Protein AF-A0A4D8RBB6-F1 (afdb_monomer)

InterPro domains:
  IPR009057 Homedomain-like superfamily [SSF46689] (73-117)
  IPR009057 Homedomain-like superfamily [SSF46689] (123-174)
  IPR018060 AraC-like, DNA binding HTH domain [PF12833] (93-172)
  IPR018060 AraC-like, DNA binding HTH domain [PS01124] (74-173)
  IPR018060 AraC-like, DNA binding HTH domain [SM00342] (87-171)
  IPR018062 HTH domain AraC-type, conserved site [PS00041] (124-167)
  IPR020449 Transcription regulator HTH, AraC- type, HTH domain [PR00032] (140-155)
  IPR020449 Transcription regulator HTH, AraC- type, HTH domain [PR00032] (155-171)
  IPR050204 AraC/XylS family transcriptional regulators [PTHR46796] (61-173)

Mean predicted aligned error: 14.56 Å

Sequence (181 aa):
MTGGRPIRHGDVRRHAPWMVGGAMPADPASAVHPVGHPEPAPAVPSASSPADHWVRCALTRDPDALARLHGGLRKALVFLGERFADPITLDELSRQAHVSPSHLSYLFRTELHTSFKGLLGRIRIHKARELLAAERRLPITEVAMSVGYGDLSHFEKSFRRLVGESPREFRRNLPGAGRRP

Organism: Azospirillum brasilense (NCBI:txid192)

Nearest PDB structures (foldseek):
  6swi-assembly1_A  TM=9.558E-01  e=3.533E-06  Geobacillus stearothermophilus
  3oio-assembly1_A  TM=8.954E-01  e=3.616E-05  Chromobacterium violaceum
  2k9s-assembly1_A  TM=8.449E-01  e=2.966E-05  Escherichia coli K-12
  7r3w-assembly3_C  TM=7.733E-01  e=1.375E-04  Salmonella enterica subsp. enterica serovar Typhimurium
  7r3w-assembly4_D  TM=7.990E-01  e=2.370E-04  Salmonella enterica subsp. enterica serovar Typhimurium

Solvent-accessible surface area (backbone atoms only — not comparable to full-atom values): 11379 Å² total; per-residue (Å²): 141,81,86,89,88,82,92,81,90,87,81,81,84,83,80,82,78,88,84,71,84,84,81,87,78,81,86,88,78,93,73,86,71,86,74,77,69,81,77,80,79,81,84,84,92,62,92,84,46,70,54,58,57,51,41,46,40,24,67,68,60,42,63,72,74,42,65,80,44,58,70,37,58,37,44,34,36,47,50,44,48,76,42,53,43,49,90,77,48,63,61,58,44,14,61,74,21,74,42,56,48,69,56,46,53,47,48,30,43,73,76,51,70,37,48,67,70,57,51,51,52,49,42,28,45,53,53,38,51,52,46,44,69,75,40,74,82,61,53,70,59,58,46,29,46,67,34,36,36,95,43,55,72,59,38,43,53,53,36,23,73,75,71,72,47,42,68,69,52,51,54,60,69,42,92,80,75,79,79,78,132

pLDDT: mean 71.46, std 19.3, range [31.09, 89.56]

Radius of gyration: 23.24 Å; Cα contacts (8 Å, |Δi|>4): 138; chains: 1; bounding box: 92×37×43 Å

Foldseek 3Di:
DDDDDDDDDDDPDDDDPPPDDDDDDDDDDDDDDPPPPPPDDADDDDPPQLLVVLLCCLQVVPVVVLVPADQLLSQLSVCLNVQLLAPDDLCNSCVSSVHDSVVNQVSCCPPSVDGPVRSSLVNLLVVLLVCLLVPVPDDLQVSCNRSNHPDSVVNQVSNCRVVVDGSVVSSCPPPPVDDDD

Secondary structure (DSSP, 8-state):
--------S----S---TTS--------------------------SS-HHHHHHHHHHHT-HHHHHTS-HHHHHHHHHHHHHTTS---HHHHHHHHTS-HHHHHHHHHHHSSS-HHHHHHHHHHHHHHHHHHH-TTS-HHHHHHHTT-S-HHHHHHHHHHHHSS-HHHHHHHSTTS----

Structure (mmCIF, N/CA/C/O backbone):
data_AF-A0A4D8RBB6-F1
#
_entry.id   AF-A0A4D8RBB6-F1
#
loop_
_atom_site.group_PDB
_atom_site.id
_atom_site.type_symbol
_atom_site.label_atom_id
_atom_site.label_alt_id
_atom_site.label_comp_id
_atom_site.label_asym_id
_atom_site.label_entity_id
_atom_site.label_seq_id
_atom_site.pdbx_PDB_ins_code
_atom_site.Cartn_x
_atom_site.Cartn_y
_atom_site.Cartn_z
_atom_site.occupancy
_atom_site.B_iso_or_equiv
_atom_site.auth_seq_id
_atom_site.auth_comp_id
_atom_site.auth_asym_id
_atom_site.auth_atom_id
_atom_site.pdbx_PDB_model_num
ATOM 1 N N . MET A 1 1 ? 59.684 0.506 20.525 1.00 48.41 1 MET A N 1
ATOM 2 C CA . MET A 1 1 ? 59.952 1.959 20.646 1.00 48.41 1 MET A CA 1
ATOM 3 C C . MET A 1 1 ? 60.909 2.274 19.500 1.00 48.41 1 MET A C 1
ATOM 5 O O . MET A 1 1 ? 61.957 1.656 19.487 1.00 48.41 1 MET A O 1
ATOM 9 N N . THR A 1 2 ? 60.581 2.949 18.395 1.00 43.28 2 THR A N 1
ATOM 10 C CA . THR A 1 2 ? 59.876 4.227 18.137 1.00 43.28 2 THR A CA 1
ATOM 11 C C . THR A 1 2 ? 59.439 4.170 16.650 1.00 43.28 2 THR A C 1
ATOM 13 O O . THR A 1 2 ? 60.234 3.740 15.826 1.00 43.28 2 THR A O 1
ATOM 16 N N . GLY A 1 3 ? 58.172 4.333 16.240 1.00 43.84 3 GLY A N 1
ATOM 17 C CA . GLY A 1 3 ? 57.418 5.597 16.150 1.00 43.84 3 GLY A CA 1
ATOM 18 C C . GLY A 1 3 ? 57.779 6.358 14.855 1.00 43.84 3 GLY A C 1
ATOM 19 O O . GLY A 1 3 ? 58.754 7.088 14.862 1.00 43.84 3 GLY A O 1
ATOM 20 N N . GLY A 1 4 ? 57.171 6.069 13.693 1.00 44.22 4 GLY A N 1
ATOM 21 C CA . GLY A 1 4 ? 56.034 6.819 13.108 1.00 44.22 4 GLY A CA 1
ATOM 22 C C . GLY A 1 4 ? 56.484 8.082 12.340 1.00 44.22 4 GLY A C 1
ATOM 23 O O . GLY A 1 4 ? 56.986 9.004 12.963 1.00 44.22 4 GLY A O 1
ATOM 24 N N . ARG A 1 5 ? 56.357 8.196 11.005 1.00 51.56 5 ARG A N 1
ATOM 25 C CA . ARG A 1 5 ? 55.218 8.736 10.195 1.00 51.56 5 ARG A CA 1
ATOM 26 C C . ARG A 1 5 ? 55.825 9.349 8.893 1.00 51.56 5 ARG A C 1
ATOM 28 O O . ARG A 1 5 ? 57.022 9.615 8.918 1.00 51.56 5 ARG A O 1
ATOM 35 N N . PRO A 1 6 ? 55.068 9.791 7.861 1.00 50.06 6 PRO A N 1
ATOM 36 C CA . PRO A 1 6 ? 53.787 9.337 7.306 1.00 50.06 6 PRO A CA 1
ATOM 37 C C . PRO A 1 6 ? 53.860 9.110 5.772 1.00 50.06 6 PRO A C 1
ATOM 39 O O . PRO A 1 6 ? 54.660 9.724 5.074 1.00 50.06 6 PRO A O 1
ATOM 42 N N . ILE A 1 7 ? 52.936 8.331 5.209 1.00 48.38 7 ILE A N 1
ATOM 43 C CA . ILE A 1 7 ? 52.642 8.395 3.768 1.00 48.38 7 ILE A CA 1
ATOM 44 C C . ILE A 1 7 ? 51.489 9.389 3.597 1.00 48.38 7 ILE A C 1
ATOM 46 O O . ILE A 1 7 ? 50.422 9.194 4.185 1.00 48.38 7 ILE A O 1
ATOM 50 N N . ARG A 1 8 ? 51.696 10.475 2.841 1.00 51.31 8 ARG A N 1
ATOM 51 C CA . ARG A 1 8 ? 50.630 11.406 2.442 1.00 51.31 8 ARG A CA 1
ATOM 52 C C . ARG A 1 8 ? 50.360 11.311 0.941 1.00 51.31 8 ARG A C 1
ATOM 54 O O . ARG A 1 8 ? 51.218 11.618 0.132 1.00 51.31 8 ARG A O 1
ATOM 61 N N . HIS A 1 9 ? 49.116 10.929 0.663 1.00 50.56 9 HIS A N 1
ATOM 62 C CA . HIS A 1 9 ? 48.156 11.555 -0.251 1.00 50.56 9 HIS A CA 1
ATOM 63 C C . HIS A 1 9 ? 48.553 11.774 -1.725 1.00 50.56 9 HIS A C 1
ATOM 65 O O . HIS A 1 9 ? 48.944 12.871 -2.106 1.00 50.56 9 HIS A O 1
ATOM 71 N N . GLY A 1 10 ? 48.256 10.779 -2.570 1.00 53.38 10 GLY A N 1
ATOM 72 C CA . GLY A 1 10 ? 47.862 11.031 -3.961 1.00 53.38 10 GLY A CA 1
ATOM 73 C C . GLY A 1 10 ? 48.452 10.087 -5.000 1.00 53.38 10 GLY A C 1
ATOM 74 O O . GLY A 1 10 ? 49.394 10.483 -5.645 1.00 53.38 10 GLY A O 1
ATOM 75 N N . ASP A 1 11 ? 47.873 8.896 -5.194 1.00 50.25 11 ASP A N 1
ATOM 76 C CA . ASP A 1 11 ? 47.907 8.170 -6.490 1.00 50.25 11 ASP A CA 1
ATOM 77 C C . ASP A 1 11 ? 46.839 7.055 -6.523 1.00 50.25 11 ASP A C 1
ATOM 79 O O . ASP A 1 11 ? 47.007 5.922 -6.971 1.00 50.25 11 ASP A O 1
ATOM 83 N N . VAL A 1 12 ? 45.668 7.402 -5.988 1.00 46.78 12 VAL A N 1
ATOM 84 C CA . VAL A 1 12 ? 44.420 6.687 -6.246 1.00 46.78 12 VAL A CA 1
ATOM 85 C C . VAL A 1 12 ? 44.177 6.673 -7.763 1.00 46.78 12 VAL A C 1
ATOM 87 O O . VAL A 1 12 ? 44.197 7.725 -8.390 1.00 46.78 12 VAL A O 1
ATOM 90 N N . ARG A 1 13 ? 43.812 5.504 -8.305 1.00 47.75 13 ARG A N 1
ATOM 91 C CA . ARG A 1 13 ? 43.201 5.300 -9.637 1.00 47.75 13 ARG A CA 1
ATOM 92 C C . ARG A 1 13 ? 44.109 5.545 -10.848 1.00 47.75 13 ARG A C 1
ATOM 94 O O . ARG A 1 13 ? 44.076 6.616 -11.438 1.00 47.75 13 ARG A O 1
ATOM 101 N N . ARG A 1 14 ? 44.650 4.461 -11.407 1.00 46.88 14 ARG A N 1
ATOM 102 C CA . ARG A 1 14 ? 44.615 4.257 -12.866 1.00 46.88 14 ARG A CA 1
ATOM 103 C C . ARG A 1 14 ? 44.404 2.779 -13.192 1.00 46.88 14 ARG A C 1
ATOM 105 O O . ARG A 1 14 ? 45.286 1.958 -13.019 1.00 46.88 14 ARG A O 1
ATOM 112 N N . HIS A 1 15 ? 43.201 2.499 -13.684 1.00 45.06 15 HIS A N 1
ATOM 113 C CA . HIS A 1 15 ? 42.854 1.370 -14.551 1.00 45.06 15 HIS A CA 1
ATOM 114 C C . HIS A 1 15 ? 42.769 -0.046 -13.944 1.00 45.06 15 HIS A C 1
ATOM 116 O O . HIS A 1 15 ? 43.580 -0.919 -14.206 1.00 45.06 15 HIS A O 1
ATOM 122 N N . ALA A 1 16 ? 41.673 -0.265 -13.207 1.00 50.75 16 ALA A N 1
ATOM 123 C CA . ALA A 1 16 ? 40.797 -1.445 -13.299 1.00 50.75 16 ALA A CA 1
ATOM 124 C C . ALA A 1 16 ? 41.441 -2.844 -13.495 1.00 50.75 16 ALA A C 1
ATOM 126 O O . ALA A 1 16 ? 41.459 -3.354 -14.613 1.00 50.75 16 ALA A O 1
ATOM 127 N N . PRO A 1 17 ? 41.826 -3.541 -12.409 1.00 41.06 17 PRO A N 1
ATOM 128 C CA . PRO A 1 17 ? 42.319 -4.918 -12.492 1.00 41.06 17 PRO A CA 1
ATOM 129 C C . PRO A 1 17 ? 41.230 -6.009 -12.382 1.00 41.06 17 PRO A C 1
ATOM 131 O O . PRO A 1 17 ? 41.559 -7.185 -12.303 1.00 41.06 17 PRO A O 1
ATOM 134 N N . TRP A 1 18 ? 39.932 -5.678 -12.381 1.00 45.00 18 TRP A N 1
ATOM 135 C CA . TRP A 1 18 ? 38.855 -6.657 -12.122 1.00 45.00 18 TRP A CA 1
ATOM 136 C C . TRP A 1 18 ? 38.477 -7.557 -13.320 1.00 45.00 18 TRP A C 1
ATOM 138 O O . TRP A 1 18 ? 37.513 -8.311 -13.233 1.00 45.00 18 TRP A O 1
ATOM 148 N N . MET A 1 19 ? 39.219 -7.507 -14.433 1.00 43.97 19 MET A N 1
ATOM 149 C CA . MET A 1 19 ? 38.894 -8.231 -15.675 1.00 43.97 19 MET A CA 1
ATOM 150 C C . MET A 1 19 ? 39.666 -9.550 -15.875 1.00 43.97 19 MET A C 1
ATOM 152 O O . MET A 1 19 ? 39.524 -10.177 -16.920 1.00 43.97 19 MET A O 1
ATOM 156 N N . VAL A 1 20 ? 40.466 -10.025 -14.914 1.00 43.38 20 VAL A N 1
ATOM 157 C CA . VAL A 1 20 ? 41.189 -11.299 -15.087 1.00 43.38 20 VAL A CA 1
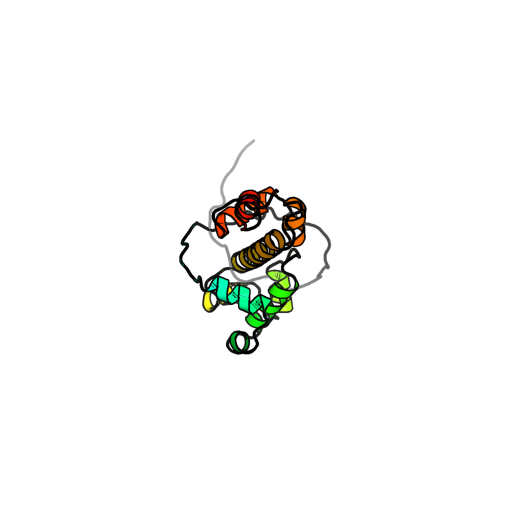ATOM 158 C C . VAL A 1 20 ? 41.024 -12.209 -13.876 1.00 43.38 20 VAL A C 1
ATOM 160 O O . VAL A 1 20 ? 41.706 -12.058 -12.871 1.00 43.38 20 VAL A O 1
ATOM 163 N N . GLY A 1 21 ? 40.162 -13.213 -14.046 1.00 37.81 21 GLY A N 1
ATOM 164 C CA . GLY A 1 21 ? 40.383 -14.540 -13.476 1.00 37.81 21 GLY A CA 1
ATOM 165 C C . GLY A 1 21 ? 39.626 -14.887 -12.195 1.00 37.81 21 GLY A C 1
ATOM 166 O O . GLY A 1 21 ? 40.081 -14.592 -11.100 1.00 37.81 21 GLY A O 1
ATOM 167 N N . GLY A 1 22 ? 38.574 -15.695 -12.358 1.00 36.56 22 GLY A N 1
ATOM 168 C CA . GLY A 1 22 ? 38.352 -16.838 -11.469 1.00 36.56 22 GLY A CA 1
ATOM 169 C C . GLY A 1 22 ? 37.242 -16.719 -10.423 1.00 36.56 22 GLY A C 1
ATOM 170 O O . GLY A 1 22 ? 37.354 -15.974 -9.461 1.00 36.56 22 GLY A O 1
ATOM 171 N N . ALA A 1 23 ? 36.253 -17.603 -10.583 1.00 35.44 23 ALA A N 1
ATOM 172 C CA . ALA A 1 23 ? 35.350 -18.132 -9.559 1.00 35.44 23 ALA A CA 1
ATOM 173 C C . ALA A 1 23 ? 34.280 -17.188 -8.978 1.00 35.44 23 ALA A C 1
ATOM 175 O O . ALA A 1 23 ? 34.486 -16.446 -8.022 1.00 35.44 23 ALA A O 1
ATOM 176 N N . MET A 1 24 ? 33.062 -17.357 -9.494 1.00 39.69 24 MET A N 1
ATOM 177 C CA . MET A 1 24 ? 31.839 -17.151 -8.722 1.00 39.69 24 MET A CA 1
ATOM 178 C C . MET A 1 24 ? 31.744 -18.254 -7.655 1.00 39.69 24 MET A C 1
ATOM 180 O O . MET A 1 24 ? 31.864 -19.430 -8.003 1.00 39.69 24 MET A O 1
ATOM 184 N N . PRO A 1 25 ? 31.444 -17.918 -6.396 1.00 44.16 25 PRO A N 1
ATOM 185 C CA . PRO A 1 25 ? 30.612 -18.793 -5.587 1.00 44.16 25 PRO A CA 1
ATOM 186 C C . PRO A 1 25 ? 29.221 -18.182 -5.412 1.00 44.16 25 PRO A C 1
ATOM 188 O O . PRO A 1 25 ? 29.059 -16.987 -5.166 1.00 44.16 25 PRO A O 1
ATOM 191 N N . ALA A 1 26 ? 28.217 -19.037 -5.587 1.00 41.09 26 ALA A N 1
ATOM 192 C CA . ALA A 1 26 ? 26.846 -18.783 -5.186 1.00 41.09 26 ALA A CA 1
ATOM 193 C C . A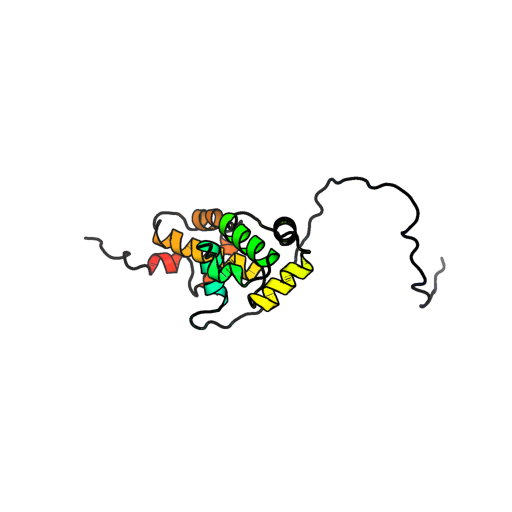LA A 1 26 ? 26.744 -18.607 -3.657 1.00 41.09 26 ALA A C 1
ATOM 195 O O . ALA A 1 26 ? 27.525 -19.199 -2.911 1.00 41.09 26 ALA A O 1
ATOM 196 N N . ASP A 1 27 ? 25.763 -17.793 -3.251 1.00 41.44 27 ASP A N 1
ATOM 197 C CA . ASP A 1 27 ? 25.201 -17.596 -1.902 1.00 41.44 27 ASP A CA 1
ATOM 198 C C . ASP A 1 27 ? 25.273 -18.854 -1.014 1.00 41.44 27 ASP A C 1
ATOM 200 O O . ASP A 1 27 ? 25.015 -19.954 -1.513 1.00 41.44 27 ASP A O 1
ATOM 204 N N . PRO A 1 28 ? 25.526 -18.731 0.306 1.00 50.97 28 PRO A N 1
ATOM 205 C CA . PRO A 1 28 ? 24.447 -18.259 1.182 1.00 50.97 28 PRO A CA 1
ATOM 206 C C . PRO A 1 28 ? 24.909 -17.526 2.458 1.00 50.97 28 PRO A C 1
ATOM 208 O O . PRO A 1 28 ? 25.788 -18.014 3.161 1.00 50.97 28 PRO A O 1
ATOM 211 N N . ALA A 1 29 ? 24.254 -16.414 2.813 1.00 31.80 29 ALA A N 1
ATOM 212 C CA . ALA A 1 29 ? 23.872 -16.062 4.197 1.00 31.80 29 ALA A CA 1
ATOM 213 C C . ALA A 1 29 ? 23.660 -14.552 4.372 1.00 31.80 29 ALA A C 1
ATOM 215 O O . ALA A 1 29 ? 24.598 -13.760 4.373 1.00 31.80 29 ALA A O 1
ATOM 216 N N . SER A 1 30 ? 22.410 -14.193 4.670 1.00 39.34 30 SER A N 1
ATOM 217 C CA . SER A 1 30 ? 22.053 -13.511 5.918 1.00 39.34 30 SER A CA 1
ATOM 218 C C . SER A 1 30 ? 23.059 -12.469 6.430 1.00 39.34 30 SER A C 1
ATOM 220 O O . SER A 1 30 ? 23.581 -12.578 7.539 1.00 39.34 30 SER A O 1
ATOM 222 N N . ALA A 1 31 ? 23.280 -11.412 5.654 1.00 33.91 31 ALA A N 1
ATOM 223 C CA . ALA A 1 31 ? 23.821 -10.170 6.176 1.00 33.91 31 ALA A CA 1
ATOM 224 C C . ALA A 1 31 ? 22.648 -9.256 6.542 1.00 33.91 31 ALA A C 1
ATOM 226 O O . ALA A 1 31 ? 21.959 -8.693 5.695 1.00 33.91 31 ALA A O 1
ATOM 227 N N . VAL A 1 32 ? 22.420 -9.154 7.847 1.00 39.97 32 VAL A N 1
ATOM 228 C CA . VAL A 1 32 ? 21.746 -8.048 8.523 1.00 39.97 32 VAL A CA 1
ATOM 229 C C . VAL A 1 32 ? 21.985 -6.716 7.799 1.00 39.97 32 VAL A C 1
ATOM 231 O O . VAL A 1 32 ? 23.092 -6.186 7.779 1.00 39.97 32 VAL A O 1
ATOM 234 N N . HIS A 1 33 ? 20.935 -6.143 7.216 1.00 34.19 33 HIS A N 1
ATOM 235 C CA . HIS A 1 33 ? 20.942 -4.739 6.820 1.00 34.19 33 HIS A CA 1
ATOM 236 C C . HIS A 1 33 ? 20.181 -3.950 7.891 1.00 34.19 33 HIS A C 1
ATOM 238 O O . HIS A 1 33 ? 18.950 -4.038 7.938 1.00 34.19 33 HIS A O 1
ATOM 244 N N . PRO A 1 34 ? 20.850 -3.135 8.729 1.00 40.50 34 PRO A N 1
ATOM 245 C CA . PRO A 1 34 ? 20.167 -2.064 9.431 1.00 40.50 34 PRO A CA 1
ATOM 246 C C . PRO A 1 34 ? 19.810 -1.010 8.379 1.00 40.50 34 PRO A C 1
ATOM 248 O O . PRO A 1 34 ? 20.559 -0.066 8.133 1.00 40.50 34 PRO A O 1
ATOM 251 N N . VAL A 1 35 ? 18.680 -1.188 7.689 1.00 38.94 35 VAL A N 1
ATOM 252 C CA . VAL A 1 35 ? 18.180 -0.158 6.779 1.00 38.94 35 VAL A CA 1
ATOM 253 C C . VAL A 1 35 ? 17.564 0.954 7.621 1.00 38.94 35 VAL A C 1
ATOM 255 O O . VAL A 1 35 ? 16.368 0.981 7.921 1.00 38.94 35 VAL A O 1
ATOM 258 N N . GLY A 1 36 ? 18.429 1.888 8.020 1.00 32.03 36 GLY A N 1
ATOM 259 C CA . GLY A 1 36 ? 18.032 3.245 8.348 1.00 32.03 36 GLY A CA 1
ATOM 260 C C . GLY A 1 36 ? 17.156 3.751 7.210 1.00 32.03 36 GLY A C 1
ATOM 261 O O . GLY A 1 36 ? 17.617 3.993 6.096 1.00 32.03 36 GLY A O 1
ATOM 262 N N . HIS A 1 37 ? 15.856 3.818 7.475 1.00 39.16 37 HIS A N 1
ATOM 263 C CA . HIS A 1 37 ? 14.916 4.489 6.603 1.00 39.16 37 HIS A CA 1
ATOM 264 C C . HIS A 1 37 ? 15.348 5.958 6.554 1.00 39.16 37 HIS A C 1
ATOM 266 O O . HIS A 1 37 ? 15.385 6.574 7.619 1.00 39.16 37 HIS A O 1
ATOM 272 N N . PRO A 1 38 ? 15.650 6.557 5.385 1.00 35.94 38 PRO A N 1
ATOM 273 C CA . PRO A 1 38 ? 15.529 7.998 5.298 1.00 35.94 38 PRO A CA 1
ATOM 274 C C . PRO A 1 38 ? 14.066 8.301 5.615 1.00 35.94 38 PRO A C 1
ATOM 276 O O . PRO A 1 38 ? 13.155 7.851 4.914 1.00 35.94 38 PRO A O 1
ATOM 279 N N . GLU A 1 39 ? 13.863 8.951 6.755 1.00 31.09 39 GLU A N 1
ATOM 280 C CA . GLU A 1 39 ? 12.592 9.488 7.201 1.00 31.09 39 GLU A CA 1
ATOM 281 C C . GLU A 1 39 ? 11.981 10.286 6.037 1.00 31.09 39 GLU A C 1
ATOM 283 O O . GLU A 1 39 ? 12.581 11.266 5.588 1.00 31.09 39 GLU A O 1
ATOM 288 N N . PRO A 1 40 ? 10.838 9.867 5.461 1.00 42.06 40 PRO A N 1
ATOM 289 C CA . PRO A 1 40 ? 10.199 10.687 4.452 1.00 42.06 40 PRO A CA 1
ATOM 290 C C . PRO A 1 40 ? 9.543 11.867 5.172 1.00 42.06 40 PRO A C 1
ATOM 292 O O . PRO A 1 40 ? 8.562 11.683 5.903 1.00 42.06 40 PRO A O 1
ATOM 295 N N . ALA A 1 41 ? 10.134 13.043 4.954 1.00 34.69 41 ALA A N 1
ATOM 296 C CA . ALA A 1 41 ? 9.689 14.347 5.428 1.00 34.69 41 ALA A CA 1
ATOM 297 C C . ALA A 1 41 ? 8.177 14.587 5.189 1.00 34.69 41 ALA A C 1
ATOM 299 O O . ALA A 1 41 ? 7.597 14.032 4.246 1.00 34.69 41 ALA A O 1
ATOM 300 N N . PRO A 1 42 ? 7.521 15.383 6.055 1.00 49.53 42 PRO A N 1
ATOM 301 C CA . PRO A 1 42 ? 6.068 15.430 6.175 1.00 49.53 42 PRO A CA 1
ATOM 302 C C . PRO A 1 42 ? 5.376 16.373 5.174 1.00 49.53 42 PRO A C 1
ATOM 304 O O . PRO A 1 42 ? 5.930 17.389 4.777 1.00 49.53 42 PRO A O 1
ATOM 307 N N . ALA A 1 43 ? 4.105 16.038 4.907 1.00 39.06 43 ALA A N 1
ATOM 308 C CA . ALA A 1 43 ? 2.989 16.880 4.447 1.00 39.06 43 ALA A CA 1
ATOM 309 C C . ALA A 1 43 ? 3.051 17.523 3.040 1.00 39.06 43 ALA A C 1
ATOM 311 O O . ALA A 1 43 ? 3.915 18.324 2.727 1.00 39.06 43 ALA A O 1
ATOM 312 N N . VAL A 1 44 ? 2.008 17.286 2.233 1.00 35.00 44 VAL A N 1
ATOM 313 C C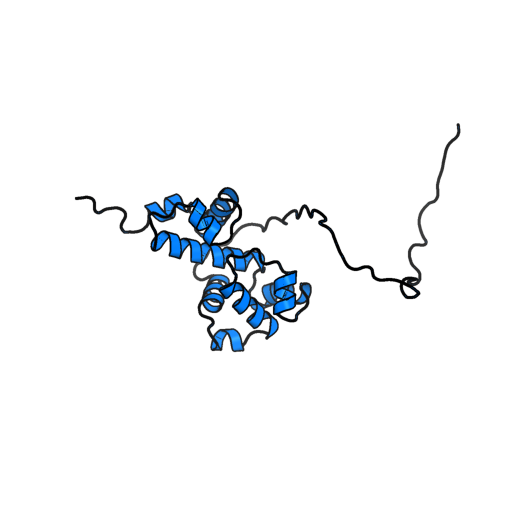A . VAL A 1 44 ? 0.762 18.069 2.362 1.00 35.00 44 VAL A CA 1
ATOM 314 C C . VAL A 1 44 ? -0.485 17.204 2.097 1.00 35.00 44 VAL A C 1
ATOM 316 O O . VAL A 1 44 ? -0.483 16.391 1.170 1.00 35.00 44 VAL A O 1
ATOM 319 N N . PRO A 1 45 ? -1.549 17.351 2.908 1.00 52.38 45 PRO A N 1
ATOM 320 C CA . PRO A 1 45 ? -2.876 16.811 2.642 1.00 52.38 45 PRO A CA 1
ATOM 321 C C . PRO A 1 45 ? -3.706 17.808 1.816 1.00 52.38 45 PRO A C 1
ATOM 323 O O . PRO A 1 45 ? -3.941 18.937 2.241 1.00 52.38 45 PRO A O 1
ATOM 326 N N . SER A 1 46 ? -4.186 17.398 0.643 1.00 35.31 46 SER A N 1
ATOM 327 C CA . SER A 1 46 ? -5.349 18.021 0.000 1.00 35.31 46 SER A CA 1
ATOM 328 C C . SER A 1 46 ? -6.008 17.065 -0.988 1.00 35.31 46 SER A C 1
ATOM 330 O O . SER A 1 46 ? -5.357 16.184 -1.556 1.00 35.31 46 SER A O 1
ATOM 332 N N . ALA A 1 47 ? -7.328 17.211 -1.072 1.00 36.31 47 ALA A N 1
ATOM 333 C CA . ALA A 1 47 ? -8.296 16.336 -1.716 1.00 36.31 47 ALA A CA 1
ATOM 334 C C . ALA A 1 47 ? -7.840 15.830 -3.097 1.00 36.31 47 ALA A C 1
ATOM 336 O O . ALA A 1 47 ? -7.414 16.608 -3.944 1.00 36.31 47 ALA A O 1
ATOM 337 N N . SER A 1 48 ? -7.937 14.512 -3.302 1.00 46.53 48 SER A N 1
ATOM 338 C CA . SER A 1 48 ? -7.552 13.800 -4.532 1.00 46.53 48 SER A CA 1
ATOM 339 C C . SER A 1 48 ? -6.060 13.885 -4.891 1.00 46.53 48 SER A C 1
ATOM 341 O O . SER A 1 48 ? -5.684 14.284 -5.989 1.00 46.53 48 SER A O 1
ATOM 343 N N . SER A 1 49 ? -5.179 13.458 -3.974 1.00 55.12 49 SER A N 1
ATOM 344 C CA . SER A 1 49 ? -3.758 13.253 -4.297 1.00 55.12 49 SER A CA 1
ATOM 345 C C . SER A 1 49 ? -3.607 12.289 -5.487 1.00 55.12 49 SER A C 1
ATOM 347 O O . SER A 1 49 ? -4.209 11.215 -5.449 1.00 55.12 49 SER A O 1
ATOM 349 N N . PRO A 1 50 ? -2.747 12.575 -6.485 1.00 61.59 50 PRO A N 1
ATOM 350 C CA . PRO A 1 50 ? -2.523 11.700 -7.646 1.00 61.59 50 PRO A CA 1
ATOM 351 C C . PRO A 1 50 ? -2.143 10.265 -7.252 1.00 61.59 50 PRO A C 1
ATOM 353 O O . PRO A 1 50 ? -2.420 9.311 -7.965 1.00 61.59 50 PRO A O 1
ATOM 356 N N . ALA A 1 51 ? -1.578 10.076 -6.063 1.00 63.81 51 ALA A N 1
ATOM 357 C CA . ALA A 1 51 ? -1.297 8.750 -5.540 1.00 63.81 51 ALA A CA 1
ATOM 358 C C . ALA A 1 51 ? -2.534 7.926 -5.143 1.00 63.81 51 ALA A C 1
ATOM 360 O O . ALA A 1 51 ? -2.453 6.707 -5.204 1.00 63.81 51 ALA A O 1
ATOM 361 N N . ASP A 1 52 ? -3.649 8.540 -4.735 1.00 68.38 52 ASP A N 1
ATOM 362 C CA . ASP A 1 52 ? -4.895 7.808 -4.443 1.00 68.38 52 ASP A CA 1
ATOM 363 C C . ASP A 1 52 ? -5.534 7.279 -5.736 1.00 68.38 52 ASP A C 1
ATOM 365 O O . ASP A 1 52 ? -6.016 6.148 -5.784 1.00 68.38 52 ASP A O 1
ATOM 369 N N . HIS A 1 53 ? -5.414 8.045 -6.828 1.00 74.81 53 HIS A N 1
ATOM 370 C CA . HIS A 1 53 ? -5.760 7.585 -8.173 1.00 74.81 53 HIS A CA 1
ATOM 371 C C . HIS A 1 53 ? -4.943 6.335 -8.543 1.00 74.81 53 HIS A C 1
ATOM 373 O O . HIS A 1 53 ? -5.521 5.314 -8.907 1.00 74.81 53 HIS A O 1
ATOM 379 N N . TRP A 1 54 ? -3.623 6.348 -8.342 1.00 76.75 54 TRP A N 1
ATOM 380 C CA . TRP A 1 54 ? -2.785 5.179 -8.629 1.00 76.75 54 TRP A CA 1
ATOM 381 C C . TRP A 1 54 ? -3.024 3.989 -7.695 1.00 76.75 54 TRP A C 1
ATOM 383 O O . TRP A 1 54 ? -2.913 2.849 -8.139 1.00 76.75 54 TRP A O 1
ATOM 393 N N . VAL A 1 55 ? -3.401 4.225 -6.431 1.00 77.88 55 VAL A N 1
ATOM 394 C CA . VAL A 1 55 ? -3.872 3.163 -5.522 1.00 77.88 55 VAL A CA 1
ATOM 395 C C . VAL A 1 55 ? -5.110 2.497 -6.110 1.00 77.88 55 VAL A C 1
ATOM 397 O O . VAL A 1 55 ? -5.157 1.273 -6.198 1.00 77.88 55 VAL A O 1
ATOM 400 N N . ARG A 1 56 ? -6.087 3.287 -6.567 1.00 76.31 56 ARG A N 1
ATOM 401 C CA . ARG A 1 56 ? -7.294 2.755 -7.198 1.00 76.31 56 ARG A CA 1
ATOM 402 C C . ARG A 1 56 ? -6.958 1.974 -8.462 1.00 76.31 56 ARG A C 1
ATOM 404 O O . ARG A 1 56 ? -7.350 0.822 -8.536 1.00 76.31 56 ARG A O 1
ATOM 411 N N . CYS A 1 57 ? -6.173 2.529 -9.385 1.00 77.75 57 CYS A N 1
ATOM 412 C CA . CYS A 1 57 ? -5.776 1.834 -10.616 1.00 77.75 57 CYS A CA 1
ATOM 413 C C . CYS A 1 57 ? -5.013 0.531 -10.348 1.00 77.75 57 CYS A C 1
ATOM 415 O O . CYS A 1 57 ? -5.242 -0.461 -11.035 1.00 77.75 57 CYS A O 1
ATOM 417 N N . ALA A 1 58 ? -4.127 0.513 -9.346 1.00 75.94 58 ALA A N 1
ATOM 418 C CA . ALA A 1 58 ? -3.416 -0.700 -8.951 1.00 75.94 58 ALA A CA 1
ATOM 419 C C . ALA A 1 58 ? -4.377 -1.774 -8.413 1.00 75.94 58 ALA A C 1
ATOM 421 O O . ALA A 1 58 ? -4.194 -2.956 -8.692 1.00 75.94 58 ALA A O 1
ATOM 422 N N . LEU A 1 59 ? -5.417 -1.369 -7.676 1.00 75.25 59 LEU A N 1
ATOM 423 C CA . LEU A 1 59 ? -6.414 -2.273 -7.098 1.00 75.25 59 LEU A CA 1
ATOM 424 C C . LEU A 1 59 ? -7.504 -2.707 -8.091 1.00 75.25 59 LEU A C 1
ATOM 426 O O . LEU A 1 59 ? -7.984 -3.832 -7.998 1.00 75.25 59 LEU A O 1
ATOM 430 N N . THR A 1 60 ? -7.902 -1.844 -9.028 1.00 76.88 60 THR A N 1
ATOM 431 C CA . THR A 1 60 ? -8.944 -2.121 -10.032 1.00 76.88 60 THR A CA 1
ATOM 432 C C . THR A 1 60 ? -8.389 -2.703 -11.328 1.00 76.88 60 THR A C 1
ATOM 434 O O . THR A 1 60 ? -9.167 -3.146 -12.166 1.00 76.88 60 THR A O 1
ATOM 437 N N . ARG A 1 61 ? -7.057 -2.718 -11.495 1.00 73.75 61 ARG A N 1
ATOM 438 C CA . ARG A 1 61 ? -6.354 -3.167 -12.710 1.00 73.75 61 ARG A CA 1
ATOM 439 C C . ARG A 1 61 ? -6.900 -2.498 -13.974 1.00 73.75 61 ARG A C 1
ATOM 441 O O . ARG A 1 61 ? -7.031 -3.152 -15.004 1.00 73.75 61 ARG A O 1
ATOM 448 N N . ASP A 1 62 ? -7.222 -1.208 -13.884 1.00 74.00 62 ASP A N 1
ATOM 449 C CA . ASP A 1 62 ? -7.853 -0.484 -14.988 1.00 74.00 62 ASP A CA 1
ATOM 450 C C . ASP A 1 62 ? -6.949 -0.504 -16.239 1.00 74.00 62 ASP A C 1
ATOM 452 O O . ASP A 1 62 ? -5.839 0.042 -16.201 1.00 74.00 62 ASP A O 1
ATOM 456 N N . PRO A 1 63 ? -7.364 -1.173 -17.332 1.00 70.06 63 PRO A N 1
ATOM 457 C CA . PRO A 1 63 ? -6.483 -1.419 -18.466 1.00 70.06 63 PRO A CA 1
ATOM 458 C C . PRO A 1 63 ? -6.160 -0.136 -19.236 1.00 70.06 63 PRO A C 1
ATOM 460 O O . PRO A 1 63 ? -5.064 -0.032 -19.783 1.00 70.06 63 PRO A O 1
ATOM 463 N N . ASP A 1 64 ? -7.061 0.850 -19.244 1.00 74.12 64 ASP A N 1
ATOM 464 C CA . ASP A 1 64 ? -6.910 2.085 -20.017 1.00 74.12 64 ASP A CA 1
ATOM 465 C C . ASP A 1 64 ? -5.938 3.057 -19.332 1.00 74.12 64 ASP A C 1
ATOM 467 O O . ASP A 1 64 ? -5.015 3.585 -19.960 1.00 74.12 64 ASP A O 1
ATOM 471 N N . ALA A 1 65 ? -6.058 3.207 -18.008 1.00 72.62 65 ALA A N 1
ATOM 472 C CA . ALA A 1 65 ? -5.114 3.989 -17.211 1.00 72.62 65 ALA A CA 1
ATOM 473 C C . ALA A 1 65 ? -3.698 3.380 -17.226 1.00 72.62 65 ALA A C 1
ATOM 475 O O . ALA A 1 65 ? -2.700 4.099 -17.301 1.00 72.62 65 ALA A O 1
ATOM 476 N N . LEU A 1 66 ? -3.598 2.047 -17.191 1.00 72.31 66 LEU A N 1
ATOM 477 C CA . LEU A 1 66 ? -2.323 1.328 -17.201 1.00 72.31 66 LEU A CA 1
ATOM 478 C C . LEU A 1 66 ? -1.681 1.241 -18.596 1.00 72.31 66 LEU A C 1
ATOM 480 O O . LEU A 1 66 ? -0.463 1.070 -18.691 1.00 72.31 66 LEU A O 1
ATOM 484 N N . ALA A 1 67 ? -2.458 1.343 -19.678 1.00 76.81 67 ALA A N 1
ATOM 485 C CA . ALA A 1 67 ? -1.948 1.267 -21.049 1.00 76.81 67 ALA A CA 1
ATOM 486 C C . ALA A 1 67 ? -1.012 2.430 -21.406 1.00 76.81 67 ALA A C 1
ATOM 488 O O . ALA A 1 67 ? -0.097 2.247 -22.206 1.00 76.81 67 ALA A O 1
ATOM 489 N N . ARG A 1 68 ? -1.212 3.599 -20.788 1.00 78.81 68 ARG A N 1
ATOM 490 C CA . ARG A 1 68 ? -0.428 4.819 -21.045 1.00 78.81 68 ARG A CA 1
ATOM 491 C C . ARG A 1 68 ? 0.893 4.870 -20.275 1.00 78.81 68 ARG A C 1
ATOM 493 O O . ARG A 1 68 ? 1.719 5.733 -20.547 1.00 78.81 68 ARG A O 1
ATOM 500 N N . LEU A 1 69 ? 1.093 3.960 -19.321 1.00 80.06 69 LEU A N 1
ATOM 501 C CA . LEU A 1 69 ? 2.301 3.891 -18.505 1.00 80.06 69 LEU A CA 1
ATOM 502 C C . LEU A 1 69 ? 3.379 3.017 -19.149 1.00 80.06 69 LEU A C 1
ATOM 504 O O . LEU A 1 69 ? 3.097 2.075 -19.893 1.00 80.06 69 LEU A O 1
ATOM 508 N N . HIS A 1 70 ? 4.632 3.264 -18.763 1.00 83.56 70 HIS A N 1
ATOM 509 C CA . HIS A 1 70 ? 5.751 2.399 -19.126 1.00 83.56 70 HIS A CA 1
ATOM 510 C C . HIS A 1 70 ? 5.471 0.936 -18.732 1.00 83.56 70 HIS A C 1
ATOM 512 O O . HIS A 1 70 ? 5.021 0.655 -17.617 1.00 83.56 70 HIS A O 1
ATOM 518 N N . GLY A 1 71 ? 5.780 -0.019 -19.615 1.00 84.38 71 GLY A N 1
ATOM 519 C CA . GLY A 1 71 ? 5.427 -1.433 -19.424 1.00 84.38 71 GLY A CA 1
ATOM 520 C C . GLY A 1 71 ? 5.952 -2.038 -18.114 1.00 84.38 71 GLY A C 1
ATOM 521 O O . GLY A 1 71 ? 5.247 -2.818 -17.472 1.00 84.38 71 GLY A O 1
ATOM 522 N N . GLY A 1 72 ? 7.147 -1.627 -17.675 1.00 84.25 72 GLY A N 1
ATOM 523 C CA . GLY A 1 72 ? 7.698 -2.024 -16.374 1.00 84.25 72 GLY A CA 1
ATOM 524 C C . GLY A 1 72 ? 6.915 -1.446 -15.190 1.00 84.25 72 GLY A C 1
ATOM 525 O O . GLY A 1 72 ? 6.631 -2.155 -14.227 1.00 84.25 72 GLY A O 1
ATOM 526 N N . LEU A 1 73 ? 6.479 -0.186 -15.278 1.00 84.88 73 LEU A N 1
ATOM 527 C CA . LEU A 1 73 ? 5.684 0.448 -14.225 1.00 84.88 73 LEU A CA 1
ATOM 528 C C . LEU A 1 73 ? 4.297 -0.190 -14.115 1.00 84.88 73 LEU A C 1
ATOM 530 O O . LEU A 1 73 ? 3.837 -0.472 -13.012 1.00 84.88 73 LEU A O 1
ATOM 534 N N . ARG A 1 74 ? 3.666 -0.505 -15.251 1.00 87.25 74 ARG A N 1
ATOM 535 C CA . ARG A 1 74 ? 2.403 -1.250 -15.289 1.00 87.25 74 ARG A CA 1
ATOM 536 C C . ARG A 1 74 ? 2.521 -2.599 -14.580 1.00 87.25 74 ARG A C 1
ATOM 538 O O . ARG A 1 74 ? 1.708 -2.895 -13.709 1.00 87.25 74 ARG A O 1
ATOM 545 N N . LYS A 1 75 ? 3.531 -3.405 -14.928 1.00 86.44 75 LYS A N 1
ATOM 546 C CA . LYS A 1 75 ? 3.774 -4.705 -14.275 1.00 86.44 75 LYS A CA 1
ATOM 547 C C . LYS A 1 75 ? 3.982 -4.543 -12.768 1.00 86.44 75 LYS A C 1
ATOM 549 O O . LYS A 1 75 ? 3.397 -5.289 -11.991 1.00 86.44 75 LYS A O 1
ATOM 554 N N . ALA A 1 76 ? 4.751 -3.533 -12.364 1.00 87.38 76 ALA A N 1
ATOM 555 C CA . ALA A 1 76 ? 4.988 -3.232 -10.959 1.00 87.38 76 ALA A CA 1
ATOM 556 C C . ALA A 1 76 ? 3.697 -2.862 -10.205 1.00 87.38 76 ALA A C 1
ATOM 558 O O . ALA A 1 76 ? 3.472 -3.355 -9.104 1.00 87.38 76 ALA A O 1
ATOM 559 N N . LEU A 1 77 ? 2.829 -2.028 -10.787 1.00 86.38 77 LEU A N 1
ATOM 560 C CA . LEU A 1 77 ? 1.551 -1.648 -10.173 1.00 86.38 77 LEU A CA 1
ATOM 561 C C . LEU A 1 77 ? 0.603 -2.838 -10.015 1.00 86.38 77 LEU A C 1
ATOM 563 O O . LEU A 1 77 ? -0.013 -2.989 -8.962 1.00 86.38 77 LEU A O 1
ATOM 567 N N . VAL A 1 78 ? 0.520 -3.698 -11.032 1.00 85.94 78 VAL A N 1
ATOM 568 C CA . VAL A 1 78 ? -0.293 -4.920 -10.980 1.00 85.94 78 VAL A CA 1
ATOM 569 C C . VAL A 1 78 ? 0.211 -5.856 -9.882 1.00 85.94 78 VAL A C 1
ATOM 571 O O . VAL A 1 78 ? -0.568 -6.280 -9.033 1.00 85.94 78 VAL A O 1
ATOM 574 N N . PHE A 1 79 ? 1.522 -6.104 -9.836 1.00 86.50 79 PHE A N 1
ATOM 575 C CA . PHE A 1 79 ? 2.130 -6.951 -8.810 1.00 86.50 79 PHE A CA 1
ATOM 576 C C . PHE A 1 79 ? 1.913 -6.392 -7.396 1.00 86.50 79 PHE A C 1
ATOM 578 O O . PHE A 1 79 ? 1.575 -7.128 -6.470 1.00 86.50 79 PHE A O 1
ATOM 585 N N . LEU A 1 80 ? 2.038 -5.072 -7.234 1.00 85.62 80 LEU A N 1
ATOM 586 C CA . LEU A 1 80 ? 1.732 -4.378 -5.985 1.00 85.62 80 LEU A CA 1
ATOM 587 C C . LEU A 1 80 ? 0.276 -4.568 -5.552 1.00 85.62 80 LEU A C 1
ATOM 589 O O . LEU A 1 80 ? 0.030 -4.808 -4.375 1.00 85.62 80 LEU A O 1
ATOM 593 N N . GLY A 1 81 ? -0.679 -4.468 -6.478 1.00 82.56 81 GLY A N 1
ATOM 594 C CA . GLY A 1 81 ? -2.101 -4.668 -6.191 1.00 82.56 81 GLY A CA 1
ATOM 595 C C . GLY A 1 81 ? -2.445 -6.098 -5.766 1.00 82.56 81 GLY A C 1
ATOM 596 O O . GLY A 1 81 ? -3.341 -6.286 -4.948 1.00 82.56 81 GLY A O 1
ATOM 597 N N . GLU A 1 82 ? -1.717 -7.098 -6.267 1.00 84.62 82 GLU A N 1
ATOM 598 C CA . GLU A 1 82 ? -1.950 -8.514 -5.944 1.00 84.62 82 GLU A CA 1
ATOM 599 C C . GLU A 1 82 ? -1.230 -8.967 -4.667 1.00 84.62 82 GLU A C 1
ATOM 601 O O . GLU A 1 82 ? -1.742 -9.808 -3.930 1.00 84.62 82 GLU A O 1
ATOM 606 N N . ARG A 1 83 ? -0.044 -8.415 -4.383 1.00 84.94 83 ARG A N 1
ATOM 607 C CA . ARG A 1 83 ? 0.839 -8.897 -3.307 1.00 84.94 83 ARG A CA 1
ATOM 608 C C . ARG A 1 83 ? 1.145 -7.845 -2.238 1.00 84.94 83 ARG A C 1
ATOM 610 O O . ARG A 1 83 ? 2.082 -8.026 -1.471 1.00 84.94 83 ARG A O 1
ATOM 617 N N . PHE A 1 84 ? 0.362 -6.765 -2.120 1.00 85.00 84 PHE A N 1
ATOM 618 C CA . PHE A 1 84 ? 0.616 -5.690 -1.139 1.00 85.00 84 PHE A CA 1
ATOM 619 C C . PHE A 1 84 ? 0.766 -6.176 0.313 1.00 85.00 84 PHE A C 1
ATOM 621 O O . PHE A 1 84 ? 1.450 -5.512 1.095 1.00 85.00 84 PHE A O 1
ATOM 628 N N . ALA A 1 85 ? 0.127 -7.290 0.680 1.00 81.06 85 ALA A N 1
ATOM 629 C CA . ALA A 1 85 ? 0.204 -7.879 2.017 1.00 81.06 85 ALA A CA 1
ATOM 630 C C . ALA A 1 85 ? 1.553 -8.568 2.302 1.00 81.06 85 ALA A C 1
ATOM 632 O O . ALA A 1 85 ? 1.941 -8.706 3.456 1.00 81.06 85 ALA A O 1
ATOM 633 N N . ASP A 1 86 ? 2.307 -8.946 1.273 1.00 83.19 86 ASP A N 1
ATOM 634 C CA . ASP A 1 86 ? 3.619 -9.570 1.432 1.00 83.19 86 ASP A CA 1
ATOM 635 C C . ASP A 1 86 ? 4.727 -8.513 1.626 1.00 83.19 86 ASP A C 1
ATOM 637 O O . ASP A 1 86 ? 4.570 -7.348 1.223 1.00 83.19 86 ASP A O 1
ATOM 641 N N . PRO A 1 87 ? 5.870 -8.874 2.238 1.00 78.31 87 PRO A N 1
ATOM 642 C CA . PRO A 1 87 ? 7.040 -8.007 2.335 1.00 78.31 87 PRO A CA 1
ATOM 643 C C . PRO A 1 87 ? 7.739 -7.849 0.973 1.00 78.31 87 PRO A C 1
ATOM 645 O O . PRO A 1 87 ? 8.801 -8.408 0.729 1.00 78.31 87 PRO A O 1
ATOM 648 N N . ILE A 1 88 ? 7.164 -7.030 0.088 1.00 82.44 88 ILE A N 1
ATOM 649 C CA . ILE A 1 88 ? 7.742 -6.749 -1.231 1.00 82.44 88 ILE A CA 1
ATOM 650 C C . ILE A 1 88 ? 8.951 -5.817 -1.096 1.00 82.44 88 ILE A C 1
ATOM 652 O O . ILE A 1 88 ? 8.868 -4.724 -0.519 1.00 82.44 88 ILE A O 1
ATOM 656 N N . THR A 1 89 ? 10.066 -6.207 -1.712 1.00 84.94 89 THR A N 1
ATOM 657 C CA . THR A 1 89 ? 11.248 -5.350 -1.865 1.00 84.94 89 THR A CA 1
ATOM 658 C C . THR A 1 89 ? 11.288 -4.685 -3.241 1.00 84.94 89 THR A C 1
ATOM 660 O O . THR A 1 89 ? 10.694 -5.158 -4.209 1.00 84.94 89 THR A O 1
ATOM 663 N N . LEU A 1 90 ? 12.014 -3.565 -3.349 1.00 81.94 90 LEU A N 1
ATOM 664 C CA . LEU A 1 90 ? 12.196 -2.891 -4.638 1.00 81.94 90 LEU A CA 1
ATOM 665 C C . LEU A 1 90 ? 12.926 -3.791 -5.648 1.00 81.94 90 LEU A C 1
ATOM 667 O O . LEU A 1 90 ? 12.620 -3.720 -6.833 1.00 81.94 90 LEU A O 1
ATOM 671 N N . ASP A 1 91 ? 13.859 -4.626 -5.182 1.00 82.19 91 ASP A N 1
ATOM 672 C CA . ASP A 1 91 ? 14.594 -5.573 -6.026 1.00 82.19 91 ASP A CA 1
ATOM 673 C C . ASP A 1 91 ? 13.648 -6.605 -6.651 1.00 82.19 91 ASP A C 1
ATOM 675 O O . ASP A 1 91 ? 13.587 -6.733 -7.874 1.00 82.19 91 ASP A O 1
ATOM 679 N N . GLU A 1 92 ? 12.820 -7.250 -5.830 1.00 84.38 92 GLU A N 1
ATOM 680 C CA . GLU A 1 92 ? 11.829 -8.226 -6.283 1.00 84.38 92 GLU A CA 1
ATOM 681 C C . GLU A 1 92 ? 10.830 -7.617 -7.271 1.00 84.38 92 GLU A C 1
ATOM 683 O O . GLU A 1 92 ? 10.580 -8.172 -8.343 1.00 84.38 92 GLU A O 1
ATOM 688 N N . LEU A 1 93 ? 10.320 -6.424 -6.953 1.00 86.19 93 LEU A N 1
ATOM 689 C CA . LEU A 1 93 ? 9.409 -5.707 -7.836 1.00 86.19 93 LEU A CA 1
ATOM 690 C C . LEU A 1 93 ? 10.071 -5.375 -9.179 1.00 86.19 93 LEU A C 1
ATOM 692 O O . LEU A 1 93 ? 9.440 -5.476 -10.229 1.00 86.19 93 LEU A O 1
ATOM 696 N N . SER A 1 94 ? 11.348 -4.991 -9.151 1.00 86.75 94 SER A N 1
ATOM 697 C CA . SER A 1 94 ? 12.125 -4.655 -10.343 1.00 86.75 94 SER A CA 1
ATOM 698 C C . SER A 1 94 ? 12.377 -5.880 -11.232 1.00 86.75 94 SER A C 1
ATOM 700 O O . SER A 1 94 ? 12.179 -5.809 -12.447 1.00 86.75 94 SER A O 1
ATOM 702 N N . ARG A 1 95 ? 12.666 -7.038 -10.622 1.00 86.25 95 ARG A N 1
ATOM 703 C CA . ARG A 1 95 ? 12.801 -8.330 -11.307 1.00 86.25 95 ARG A CA 1
ATOM 704 C C . ARG A 1 95 ? 11.510 -8.737 -12.013 1.00 86.25 95 ARG A C 1
ATOM 706 O O . ARG A 1 95 ? 11.550 -9.052 -13.198 1.00 86.25 95 ARG A O 1
ATOM 713 N N . GLN A 1 96 ? 10.367 -8.643 -11.332 1.00 85.12 96 GLN A N 1
ATOM 714 C CA . GLN A 1 96 ? 9.057 -8.944 -11.927 1.00 85.12 96 GLN A CA 1
ATOM 715 C C . GLN A 1 96 ? 8.651 -7.953 -13.024 1.00 85.12 96 GLN A C 1
ATOM 717 O O . GLN A 1 96 ? 8.030 -8.306 -14.028 1.00 85.12 96 GLN A O 1
ATOM 722 N N . ALA A 1 97 ? 9.034 -6.690 -12.862 1.00 84.44 97 ALA A N 1
ATOM 723 C CA . ALA A 1 97 ? 8.801 -5.655 -13.855 1.00 84.44 97 ALA A CA 1
ATOM 724 C C . ALA A 1 97 ? 9.800 -5.690 -15.030 1.00 84.44 97 ALA A C 1
ATOM 726 O O . ALA A 1 97 ? 9.609 -4.942 -15.990 1.00 84.44 97 ALA A O 1
ATOM 727 N N 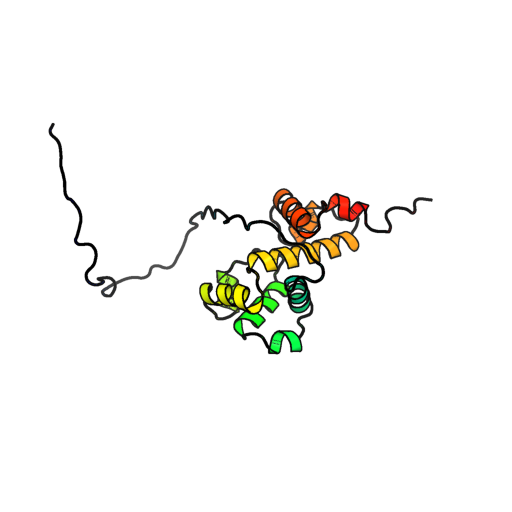. HIS A 1 98 ? 10.819 -6.559 -14.988 1.00 85.75 98 HIS A N 1
ATOM 728 C CA . HIS A 1 98 ? 11.935 -6.627 -15.942 1.00 85.75 98 HIS A CA 1
ATOM 729 C C . HIS A 1 98 ? 12.640 -5.277 -16.155 1.00 85.75 98 HIS A C 1
ATOM 731 O O . HIS A 1 98 ? 13.012 -4.918 -17.271 1.00 85.75 98 HIS A O 1
ATOM 737 N N . VAL A 1 99 ? 12.807 -4.508 -15.082 1.00 87.25 99 VAL A N 1
ATOM 738 C CA . VAL A 1 99 ? 13.517 -3.223 -15.093 1.00 87.25 99 VAL A CA 1
ATOM 739 C C . VAL A 1 99 ? 14.496 -3.172 -13.933 1.00 87.25 99 VAL A C 1
ATOM 741 O O . VAL A 1 99 ? 14.279 -3.802 -12.908 1.00 87.25 99 VAL A O 1
ATOM 744 N N . SER A 1 100 ? 15.566 -2.393 -14.056 1.00 88.25 100 SER A N 1
ATOM 745 C CA . SER A 1 100 ? 16.498 -2.202 -12.943 1.00 88.25 100 SER A CA 1
ATOM 746 C C . SER A 1 100 ? 15.827 -1.444 -11.785 1.00 88.25 100 SER A C 1
ATOM 748 O O . SER A 1 100 ? 15.032 -0.532 -12.040 1.00 88.25 100 SER A O 1
ATOM 750 N N . PRO A 1 101 ? 16.181 -1.712 -10.515 1.00 86.88 101 PRO A N 1
ATOM 751 C CA . PRO A 1 101 ? 15.565 -1.061 -9.352 1.00 86.88 101 PRO A CA 1
ATOM 752 C C . PRO A 1 101 ? 15.717 0.468 -9.372 1.00 86.88 101 PRO A C 1
ATOM 754 O O . PRO A 1 101 ? 14.790 1.193 -9.008 1.00 86.88 101 PRO A O 1
ATOM 757 N N . SER A 1 102 ? 16.846 0.978 -9.876 1.00 87.38 102 SER A N 1
ATOM 758 C CA . SER A 1 102 ? 17.072 2.416 -10.077 1.00 87.38 102 SER A CA 1
ATOM 759 C C . SER A 1 102 ? 16.118 3.018 -11.111 1.00 87.38 102 SER A C 1
ATOM 761 O O . SER A 1 102 ? 15.562 4.091 -10.885 1.00 87.38 102 SER A O 1
ATOM 763 N N . HIS A 1 103 ? 15.892 2.312 -12.223 1.00 87.25 103 HIS A N 1
ATOM 764 C CA . HIS A 1 103 ? 14.979 2.750 -13.276 1.00 87.25 103 HIS A CA 1
ATOM 765 C C . HIS A 1 103 ? 13.527 2.700 -12.792 1.00 87.25 103 HIS A C 1
ATOM 767 O O . HIS A 1 103 ? 12.770 3.638 -13.015 1.00 87.25 103 HIS A O 1
ATOM 773 N N . LEU A 1 104 ? 13.151 1.661 -12.041 1.00 86.31 104 LEU A N 1
ATOM 774 C CA . LEU A 1 104 ? 11.829 1.580 -11.433 1.00 86.31 104 LEU A CA 1
ATOM 775 C C . LEU A 1 104 ? 11.599 2.736 -10.450 1.00 86.31 104 LEU A C 1
ATOM 777 O O . LEU A 1 104 ? 10.596 3.432 -10.549 1.00 86.31 104 LEU A O 1
ATOM 781 N N . SER A 1 105 ? 12.547 3.004 -9.549 1.00 87.19 105 SER A N 1
ATOM 782 C CA . SER A 1 105 ? 12.464 4.135 -8.613 1.00 87.19 105 SER A CA 1
ATOM 783 C C . SER A 1 105 ? 12.315 5.482 -9.333 1.00 87.19 105 SER A C 1
ATOM 785 O O . SER A 1 105 ? 11.529 6.328 -8.903 1.00 87.19 105 SER A O 1
ATOM 787 N N . TYR A 1 106 ? 13.021 5.662 -10.456 1.00 86.69 106 TYR A N 1
ATOM 788 C CA . TYR A 1 106 ? 12.857 6.824 -11.327 1.00 86.69 106 TYR A CA 1
ATOM 789 C C . TYR A 1 106 ? 11.435 6.907 -11.898 1.00 86.69 106 TYR A C 1
ATOM 791 O O . TYR A 1 106 ? 10.781 7.927 -11.711 1.00 86.69 106 TYR A O 1
ATOM 799 N N . LEU A 1 107 ? 10.908 5.826 -12.485 1.00 86.62 107 LEU A N 1
ATOM 800 C CA . LEU A 1 107 ? 9.539 5.781 -13.017 1.00 86.62 107 LEU A CA 1
ATOM 801 C C . LEU A 1 107 ? 8.484 6.108 -11.950 1.00 86.62 107 LEU A C 1
ATOM 803 O O . LEU A 1 107 ? 7.571 6.883 -12.206 1.00 86.62 107 LEU A O 1
ATOM 807 N N . PHE A 1 108 ? 8.629 5.590 -10.728 1.00 85.56 108 PHE A N 1
ATOM 808 C CA . PHE A 1 108 ? 7.732 5.926 -9.617 1.00 85.56 108 PHE A CA 1
ATOM 809 C C . PHE A 1 108 ? 7.721 7.436 -9.315 1.00 85.56 108 PHE A C 1
ATOM 811 O O . PHE A 1 108 ? 6.663 8.021 -9.081 1.00 85.56 108 PHE A O 1
ATOM 818 N N . ARG A 1 109 ? 8.884 8.091 -9.344 1.00 85.25 109 ARG A N 1
ATOM 819 C CA . ARG A 1 109 ? 8.997 9.531 -9.064 1.00 85.25 109 ARG A CA 1
ATOM 820 C C . ARG A 1 109 ? 8.533 10.404 -10.225 1.00 85.25 109 ARG A C 1
ATOM 822 O O . ARG A 1 109 ? 7.931 11.445 -9.973 1.00 85.25 109 ARG A O 1
ATOM 829 N N . THR A 1 110 ? 8.817 9.993 -11.454 1.00 83.12 110 THR A N 1
ATOM 830 C CA . THR A 1 110 ? 8.510 10.767 -12.661 1.00 83.12 110 THR A CA 1
ATOM 831 C C . THR A 1 110 ? 7.040 10.632 -13.052 1.00 83.12 110 THR A C 1
ATOM 833 O O . THR A 1 110 ? 6.398 11.643 -13.300 1.00 83.12 110 THR A O 1
ATOM 836 N N . GLU A 1 111 ? 6.485 9.416 -13.022 1.00 83.38 111 GLU A N 1
ATOM 837 C CA . GLU A 1 111 ? 5.114 9.134 -13.477 1.00 83.38 111 GLU A CA 1
ATOM 838 C C . GLU A 1 111 ? 4.084 9.223 -12.342 1.00 83.38 111 GLU A C 1
ATOM 840 O O . GLU A 1 111 ? 2.975 9.724 -12.515 1.00 83.38 111 GLU A O 1
ATOM 845 N N . LEU A 1 112 ? 4.434 8.714 -11.153 1.00 80.69 112 LEU A N 1
ATOM 846 C CA . LEU A 1 112 ? 3.496 8.599 -10.027 1.00 80.69 112 LEU A CA 1
ATOM 847 C C . LEU A 1 112 ? 3.710 9.684 -8.965 1.00 80.69 112 LEU A C 1
ATOM 849 O O . LEU A 1 112 ? 2.972 9.722 -7.975 1.00 80.69 112 LEU A O 1
ATOM 853 N N . HIS A 1 113 ? 4.739 10.526 -9.128 1.00 83.75 113 HIS A N 1
ATOM 854 C CA . HIS A 1 113 ? 5.172 11.537 -8.156 1.00 83.75 113 HIS A CA 1
ATOM 855 C C . HIS A 1 113 ? 5.260 11.001 -6.720 1.00 83.75 113 HIS A C 1
ATOM 857 O O . HIS A 1 113 ? 4.985 11.689 -5.735 1.00 83.75 113 HIS A O 1
ATOM 863 N N . THR A 1 114 ? 5.616 9.726 -6.578 1.00 83.75 114 THR A N 1
ATOM 864 C CA . THR A 1 114 ? 5.701 9.066 -5.281 1.00 83.75 114 THR A CA 1
ATOM 865 C C . THR A 1 114 ? 6.803 8.019 -5.288 1.00 83.75 114 THR A C 1
ATOM 867 O O . THR A 1 114 ? 7.409 7.730 -6.309 1.00 83.75 114 THR A O 1
ATOM 870 N N . SER A 1 115 ? 7.129 7.471 -4.124 1.00 85.69 115 SER A N 1
ATOM 871 C CA . SER A 1 115 ? 8.090 6.370 -4.024 1.00 85.69 115 SER A CA 1
ATOM 872 C C . SER A 1 115 ? 7.347 5.049 -3.887 1.00 85.69 115 SER A C 1
ATOM 874 O O . SER A 1 115 ? 6.261 5.025 -3.311 1.00 85.69 115 SER A O 1
ATOM 876 N N . PHE A 1 116 ? 7.966 3.945 -4.308 1.00 84.31 116 PHE A N 1
ATOM 877 C CA . PHE A 1 116 ? 7.439 2.585 -4.126 1.00 84.31 116 PHE A CA 1
ATOM 878 C C . PHE A 1 116 ? 6.888 2.343 -2.707 1.00 84.31 116 PHE A C 1
ATOM 880 O O . PHE A 1 116 ? 5.716 2.014 -2.550 1.00 84.31 116 PHE A O 1
ATOM 887 N N . LYS A 1 117 ? 7.691 2.607 -1.662 1.00 84.69 117 LYS A N 1
ATOM 888 C CA . LYS A 1 117 ? 7.262 2.455 -0.256 1.00 84.69 117 LYS A CA 1
ATOM 889 C C . LYS A 1 117 ? 6.076 3.359 0.105 1.00 84.69 117 LYS A C 1
ATOM 891 O O . LYS A 1 117 ? 5.231 2.977 0.908 1.00 84.69 117 LYS A O 1
ATOM 896 N N . GLY A 1 118 ? 6.020 4.557 -0.479 1.00 85.00 118 GLY A N 1
ATOM 897 C CA . GLY A 1 118 ? 4.926 5.505 -0.274 1.00 85.00 118 GLY A CA 1
ATOM 898 C C . GLY A 1 118 ? 3.619 5.009 -0.885 1.00 85.00 118 GLY A C 1
ATOM 899 O O . GLY A 1 118 ? 2.582 5.064 -0.225 1.00 85.00 118 GLY A O 1
ATOM 900 N N . LEU A 1 119 ? 3.674 4.473 -2.108 1.00 85.31 119 LEU A N 1
ATOM 901 C CA . LEU A 1 119 ? 2.514 3.8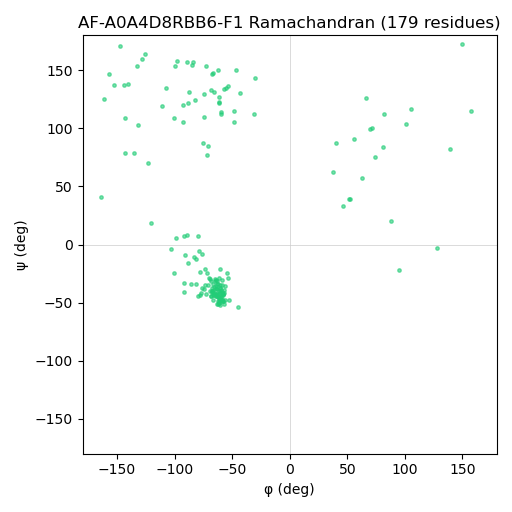72 -2.761 1.00 85.31 119 LEU A CA 1
ATOM 902 C C . LEU A 1 119 ? 2.065 2.601 -2.034 1.00 85.31 119 LEU A C 1
ATOM 904 O O . LEU A 1 119 ? 0.890 2.486 -1.705 1.00 85.31 119 LEU A O 1
ATOM 908 N N . LEU A 1 120 ? 2.993 1.696 -1.708 1.00 86.81 120 LEU A N 1
ATOM 909 C CA . LEU A 1 120 ? 2.697 0.469 -0.965 1.00 86.81 120 LEU A CA 1
ATOM 910 C C . LEU A 1 120 ? 2.013 0.781 0.372 1.00 86.81 120 LEU A C 1
ATOM 912 O O . LEU A 1 120 ? 0.964 0.220 0.672 1.00 86.81 120 LEU A O 1
ATOM 916 N N . GLY A 1 121 ? 2.553 1.727 1.147 1.00 88.19 121 GLY A N 1
ATOM 917 C CA . GLY A 1 121 ? 1.931 2.162 2.398 1.00 88.19 121 GLY A CA 1
ATOM 918 C C . GLY A 1 121 ? 0.511 2.694 2.191 1.00 88.19 121 GLY A C 1
ATOM 919 O O . GLY A 1 121 ? -0.393 2.335 2.939 1.00 88.19 121 GLY A O 1
ATOM 920 N N . ARG A 1 122 ? 0.280 3.490 1.141 1.00 88.44 122 ARG A N 1
ATOM 921 C CA . ARG A 1 122 ? -1.060 3.991 0.800 1.00 88.44 122 ARG A CA 1
ATOM 922 C C . ARG A 1 122 ? -2.029 2.867 0.423 1.00 88.44 122 ARG A C 1
ATOM 924 O O . ARG A 1 122 ? -3.143 2.873 0.935 1.00 88.44 122 ARG A O 1
ATOM 931 N N . ILE A 1 123 ? -1.606 1.892 -0.387 1.00 88.38 123 ILE A N 1
ATOM 932 C CA . ILE A 1 123 ? -2.421 0.717 -0.745 1.00 88.38 123 ILE A CA 1
ATOM 933 C C . ILE A 1 123 ? -2.810 -0.060 0.519 1.00 88.38 123 ILE A C 1
ATOM 935 O O . ILE A 1 123 ? -3.987 -0.353 0.730 1.00 88.38 123 ILE A O 1
ATOM 939 N N . ARG A 1 124 ? -1.838 -0.338 1.397 1.00 89.25 124 ARG A N 1
ATOM 940 C CA . ARG A 1 124 ? -2.069 -1.080 2.644 1.00 89.25 124 ARG A CA 1
ATOM 941 C C . ARG A 1 124 ? -3.033 -0.357 3.577 1.00 89.25 124 ARG A C 1
ATOM 943 O O . ARG A 1 124 ? -3.952 -0.979 4.095 1.00 89.25 124 ARG A O 1
ATOM 950 N N . ILE A 1 125 ? -2.866 0.954 3.769 1.00 89.56 125 ILE A N 1
ATOM 951 C CA . ILE A 1 125 ? -3.785 1.747 4.599 1.00 89.56 125 ILE A CA 1
ATOM 952 C C . ILE A 1 125 ? -5.176 1.829 3.969 1.00 89.56 125 ILE A C 1
ATOM 954 O O . ILE A 1 125 ? -6.166 1.719 4.687 1.00 89.56 125 ILE A O 1
ATOM 958 N N . HIS A 1 126 ? -5.272 1.978 2.647 1.00 88.81 126 HIS A N 1
ATOM 959 C CA . HIS A 1 126 ? -6.556 1.961 1.951 1.00 88.81 126 HIS A CA 1
ATOM 960 C C . HIS A 1 126 ? -7.296 0.641 2.209 1.00 88.81 126 HIS A C 1
ATOM 962 O O . HIS A 1 126 ? -8.434 0.655 2.668 1.00 88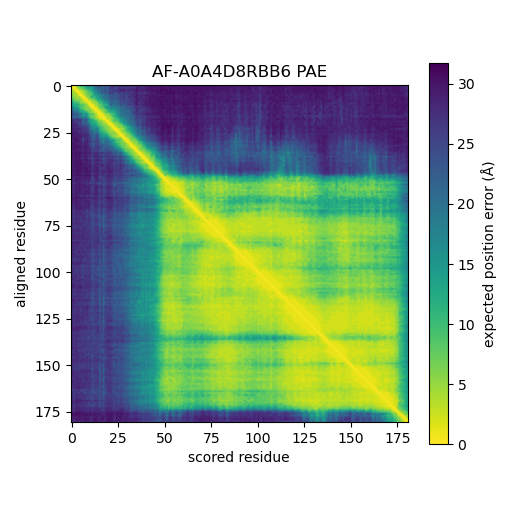.81 126 HIS A O 1
ATOM 968 N N . LYS A 1 127 ? -6.619 -0.501 2.046 1.00 88.00 127 LYS A N 1
ATOM 969 C CA . LYS A 1 127 ? -7.184 -1.820 2.367 1.00 88.00 127 LYS A CA 1
ATOM 970 C C . LYS A 1 127 ? -7.495 -2.003 3.851 1.00 88.00 127 LYS A C 1
ATOM 972 O O . LYS A 1 127 ? -8.516 -2.594 4.180 1.00 88.00 127 LYS A O 1
ATOM 977 N N . ALA A 1 128 ? -6.683 -1.450 4.748 1.00 88.75 128 ALA A N 1
ATOM 978 C CA . ALA A 1 128 ? -6.963 -1.495 6.180 1.00 88.75 128 ALA A CA 1
ATOM 979 C C . ALA A 1 128 ? -8.251 -0.741 6.536 1.00 88.75 128 ALA A C 1
ATOM 981 O O . ALA A 1 128 ? -9.006 -1.201 7.384 1.00 88.75 128 ALA A O 1
ATOM 982 N N . ARG A 1 129 ? -8.530 0.399 5.888 1.00 88.69 129 ARG A N 1
ATOM 983 C CA . ARG A 1 129 ? -9.786 1.142 6.083 1.00 88.69 129 ARG A CA 1
ATOM 984 C C . ARG A 1 129 ? -10.996 0.331 5.626 1.00 88.69 129 ARG A C 1
ATOM 986 O O . ARG A 1 129 ? -11.973 0.272 6.366 1.00 88.69 129 ARG A O 1
ATOM 993 N N . GLU A 1 130 ? -10.897 -0.313 4.465 1.00 87.00 130 GLU A N 1
ATOM 994 C CA . GLU A 1 130 ? -11.938 -1.205 3.936 1.00 87.00 130 GLU A CA 1
ATOM 995 C C . GLU A 1 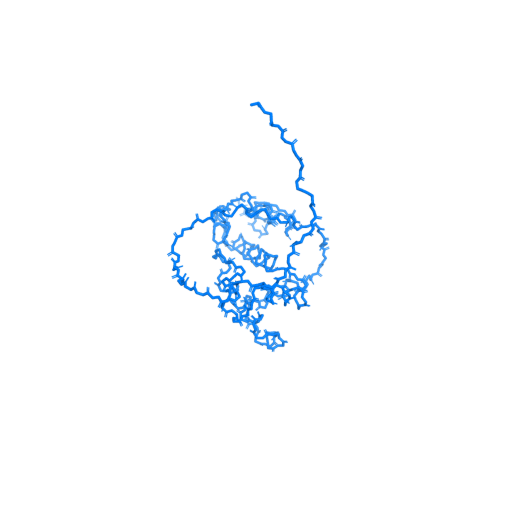130 ? -12.213 -2.367 4.905 1.00 87.00 130 GLU A C 1
ATOM 997 O O . GLU A 1 130 ? -13.361 -2.602 5.276 1.00 87.00 130 GLU A O 1
ATOM 1002 N N . LEU A 1 131 ? -11.162 -3.031 5.403 1.00 87.44 131 LEU A N 1
ATOM 1003 C CA . LEU A 1 131 ? -11.281 -4.114 6.388 1.00 87.44 131 LEU A CA 1
ATOM 1004 C C . LEU A 1 131 ? -11.875 -3.632 7.716 1.00 87.44 131 LEU A C 1
ATOM 1006 O O . LEU A 1 131 ? -12.751 -4.283 8.273 1.00 87.44 131 LEU A O 1
ATOM 1010 N N . LEU A 1 132 ? -11.454 -2.470 8.225 1.00 86.62 132 LEU A N 1
ATOM 1011 C CA . LEU A 1 132 ? -12.013 -1.900 9.458 1.00 86.62 132 LEU A CA 1
ATOM 1012 C C . LEU A 1 132 ? -13.499 -1.540 9.317 1.00 86.62 132 LEU A C 1
ATOM 1014 O O . LEU A 1 132 ? -14.228 -1.592 10.312 1.00 86.62 132 LEU A O 1
ATOM 1018 N N . ALA A 1 133 ? -13.933 -1.168 8.110 1.00 85.38 133 ALA A N 1
ATOM 1019 C CA . ALA A 1 133 ? -15.328 -0.888 7.797 1.00 85.38 133 ALA A CA 1
ATOM 1020 C C . ALA A 1 133 ? -16.163 -2.165 7.635 1.00 85.38 133 ALA A C 1
ATOM 1022 O O . ALA A 1 133 ? -17.274 -2.229 8.163 1.00 85.38 133 ALA A O 1
ATOM 1023 N N . ALA A 1 134 ? -15.623 -3.185 6.964 1.00 83.88 134 ALA A N 1
ATOM 1024 C CA . ALA A 1 134 ? -16.295 -4.463 6.750 1.00 83.88 134 ALA A CA 1
ATOM 1025 C C . ALA A 1 134 ? -16.361 -5.322 8.030 1.00 83.88 134 ALA A C 1
ATOM 1027 O O . ALA A 1 134 ? -17.400 -5.896 8.352 1.00 83.88 134 ALA A O 1
ATOM 1028 N N . GLU A 1 135 ? -15.273 -5.381 8.802 1.00 82.12 135 GLU A N 1
ATOM 1029 C CA . GLU A 1 135 ? -15.065 -6.349 9.882 1.00 82.12 135 GLU A CA 1
ATOM 1030 C C . GLU A 1 135 ? -14.805 -5.657 11.226 1.00 82.12 135 GLU A C 1
ATOM 1032 O O . GLU A 1 135 ? -13.729 -5.713 11.823 1.00 82.12 135 GLU A O 1
ATOM 1037 N N . ARG A 1 136 ? -15.842 -5.022 11.781 1.00 74.12 136 ARG A N 1
ATOM 1038 C CA . ARG A 1 136 ? -15.726 -4.218 13.016 1.00 74.12 136 ARG A CA 1
ATOM 1039 C C . ARG A 1 136 ? -15.250 -4.986 14.257 1.00 74.12 136 ARG A C 1
ATOM 1041 O O . ARG A 1 136 ? -14.796 -4.364 15.219 1.00 74.12 136 ARG A O 1
ATOM 1048 N N . ARG A 1 137 ? -15.385 -6.316 14.265 1.00 79.62 137 ARG A N 1
ATOM 1049 C CA . ARG A 1 137 ? -14.961 -7.193 15.372 1.00 79.62 137 ARG A CA 1
ATOM 1050 C C . ARG A 1 137 ? -13.508 -7.642 15.255 1.00 79.62 137 ARG A C 1
ATOM 1052 O O . ARG A 1 137 ? -12.958 -8.089 16.258 1.00 79.62 137 ARG A O 1
ATOM 1059 N N . LEU A 1 138 ? -12.893 -7.498 14.081 1.00 83.25 138 LEU A N 1
ATOM 1060 C CA . LEU A 1 138 ? -11.515 -7.908 13.879 1.00 83.25 138 LEU A CA 1
ATOM 1061 C C . LEU A 1 138 ? -10.596 -7.023 14.740 1.00 83.25 138 LEU A C 1
ATOM 1063 O O . LEU A 1 138 ? -10.765 -5.793 14.782 1.00 83.25 138 LEU A O 1
ATOM 1067 N N . PRO A 1 139 ? -9.669 -7.612 15.507 1.00 87.69 139 PRO A N 1
ATOM 1068 C CA . PRO A 1 139 ? -8.727 -6.833 16.291 1.00 87.69 139 PRO A CA 1
ATOM 1069 C C . PRO A 1 139 ? -7.760 -6.092 15.359 1.00 87.69 139 PRO A C 1
ATOM 1071 O O . PRO A 1 139 ? -7.383 -6.571 14.293 1.00 87.69 139 PRO A O 1
ATOM 1074 N N . ILE A 1 140 ? -7.339 -4.898 15.777 1.00 87.31 140 ILE A N 1
ATOM 1075 C CA . ILE A 1 140 ? -6.489 -4.017 14.958 1.00 87.31 140 ILE A CA 1
ATOM 1076 C C . ILE A 1 140 ? -5.136 -4.675 14.633 1.00 87.31 140 ILE A C 1
ATOM 1078 O O . ILE A 1 140 ? -4.559 -4.406 13.585 1.00 87.31 140 ILE A O 1
ATOM 1082 N N . THR A 1 141 ? -4.650 -5.554 15.512 1.00 88.06 141 THR A N 1
ATOM 1083 C CA . THR A 1 141 ? -3.454 -6.377 15.288 1.00 88.06 141 THR A CA 1
ATOM 1084 C C . THR A 1 141 ? -3.606 -7.284 14.071 1.00 88.06 141 THR A C 1
ATOM 1086 O O . THR A 1 141 ? -2.734 -7.279 13.213 1.00 88.06 141 THR A O 1
ATOM 1089 N N . GLU A 1 142 ? -4.734 -7.985 13.951 1.00 86.94 142 GLU A N 1
ATOM 1090 C CA . GLU A 1 142 ? -5.015 -8.871 12.814 1.00 86.94 142 GLU A CA 1
ATOM 1091 C C . GLU A 1 142 ? -5.199 -8.072 11.525 1.00 86.94 142 GLU A C 1
ATOM 1093 O O . GLU A 1 142 ? -4.698 -8.474 10.479 1.00 86.94 142 GLU A O 1
ATOM 1098 N N . VAL A 1 143 ? -5.837 -6.895 11.592 1.00 88.81 143 VAL A N 1
ATOM 1099 C CA . VAL A 1 143 ? -5.921 -5.975 10.443 1.00 88.81 143 VAL A CA 1
ATOM 1100 C C . VAL A 1 143 ? -4.519 -5.576 9.979 1.00 88.81 143 VAL A C 1
ATOM 1102 O O . VAL A 1 143 ? -4.231 -5.626 8.785 1.00 88.81 143 VAL A O 1
ATOM 1105 N N . ALA A 1 144 ? -3.637 -5.201 10.911 1.00 87.31 144 ALA A N 1
ATOM 1106 C CA . ALA A 1 144 ? -2.265 -4.811 10.600 1.00 87.31 144 ALA A CA 1
ATOM 1107 C C . ALA A 1 144 ? -1.482 -5.958 9.939 1.00 87.31 144 ALA A C 1
ATOM 1109 O O . ALA A 1 144 ? -0.835 -5.730 8.916 1.00 87.31 144 ALA A O 1
ATOM 1110 N N . MET A 1 145 ? -1.588 -7.182 10.465 1.00 86.50 145 MET A N 1
ATOM 1111 C CA . MET A 1 145 ? -0.939 -8.352 9.863 1.00 86.50 145 MET A CA 1
ATOM 1112 C C . MET A 1 145 ? -1.529 -8.689 8.488 1.00 86.50 145 MET A C 1
ATOM 1114 O O . MET A 1 145 ? -0.782 -8.915 7.540 1.00 86.50 145 MET A O 1
ATOM 1118 N N . SER A 1 146 ? -2.854 -8.616 8.339 1.00 84.81 146 SER A N 1
ATOM 1119 C CA . SER A 1 146 ? -3.557 -8.916 7.083 1.00 84.81 146 SER A CA 1
ATOM 1120 C C . SER A 1 146 ? -3.189 -7.961 5.947 1.00 84.81 146 SER A C 1
ATOM 1122 O O . SER A 1 146 ? -3.166 -8.353 4.783 1.00 84.81 146 SER A O 1
ATOM 1124 N N . VAL A 1 147 ? -2.872 -6.700 6.263 1.00 86.81 147 VAL A N 1
ATOM 1125 C CA . VAL A 1 147 ? -2.401 -5.720 5.270 1.00 86.81 147 VAL A CA 1
ATOM 1126 C C . VAL A 1 147 ? -0.874 -5.675 5.134 1.00 86.81 147 VAL A C 1
ATOM 1128 O O . VAL A 1 147 ? -0.352 -4.809 4.433 1.00 86.81 147 VAL A O 1
ATOM 1131 N N . GLY A 1 148 ? -0.141 -6.591 5.773 1.00 84.56 148 GLY A N 1
ATOM 1132 C CA . GLY A 1 148 ? 1.302 -6.765 5.580 1.00 84.56 148 GLY A CA 1
ATOM 1133 C C . GLY A 1 148 ? 2.210 -5.912 6.462 1.00 84.56 148 GLY A C 1
ATOM 1134 O O . GLY A 1 148 ? 3.369 -5.666 6.105 1.00 84.56 148 GLY A O 1
ATOM 1135 N N . TYR A 1 149 ? 1.709 -5.402 7.588 1.00 83.62 149 TYR A N 1
ATOM 1136 C CA . TYR A 1 149 ? 2.558 -4.808 8.621 1.00 83.62 149 TYR A CA 1
ATOM 1137 C C . TYR A 1 149 ? 3.032 -5.889 9.595 1.00 83.62 149 TYR A C 1
ATOM 1139 O O . TYR A 1 149 ? 2.225 -6.645 10.122 1.00 83.62 149 TYR A O 1
ATOM 1147 N N . GLY A 1 150 ? 4.340 -5.916 9.867 1.00 79.00 150 GLY A N 1
ATOM 1148 C CA . GLY A 1 150 ? 4.922 -6.821 10.867 1.00 79.00 150 GLY A CA 1
ATOM 1149 C C . GLY A 1 150 ? 4.596 -6.427 12.310 1.00 79.00 150 GLY A C 1
ATOM 1150 O O . GLY A 1 150 ? 4.553 -7.286 13.179 1.00 79.00 150 GLY A O 1
ATOM 1151 N N . ASP A 1 151 ? 4.305 -5.143 12.555 1.00 85.69 151 ASP A N 1
ATOM 1152 C CA . ASP A 1 151 ? 4.099 -4.608 13.901 1.00 85.69 151 ASP A CA 1
ATOM 1153 C C . ASP A 1 151 ? 2.960 -3.590 13.958 1.00 85.69 151 ASP A C 1
ATOM 1155 O O . ASP A 1 151 ? 2.876 -2.661 13.140 1.00 85.69 151 ASP A O 1
ATOM 1159 N N . LEU A 1 152 ? 2.147 -3.693 15.015 1.00 87.12 152 LEU A N 1
ATOM 1160 C CA . LEU A 1 152 ? 1.039 -2.775 15.284 1.00 87.12 152 LEU A CA 1
ATOM 1161 C C . LEU A 1 152 ? 1.514 -1.320 15.410 1.00 87.12 152 LEU A C 1
ATOM 1163 O O . LEU A 1 152 ? 0.920 -0.423 14.821 1.00 87.12 152 LEU A O 1
ATOM 1167 N N . SER A 1 153 ? 2.617 -1.076 16.119 1.00 88.25 153 SER A N 1
ATOM 1168 C CA . SER A 1 153 ? 3.145 0.275 16.351 1.00 88.25 153 SER A CA 1
ATOM 1169 C C . SER A 1 153 ? 3.513 0.998 15.052 1.00 88.25 153 SER A C 1
ATOM 1171 O O . SER A 1 153 ? 3.311 2.207 14.920 1.00 88.25 153 SER A O 1
ATOM 1173 N N . HIS A 1 154 ? 4.062 0.271 14.072 1.00 87.19 154 HIS A N 1
ATOM 1174 C CA . HIS A 1 154 ? 4.414 0.846 12.775 1.00 87.19 154 HIS A CA 1
ATOM 1175 C C . HIS A 1 154 ? 3.165 1.101 11.920 1.00 87.19 154 HIS A C 1
ATOM 1177 O O . HIS A 1 154 ? 3.069 2.138 11.250 1.00 87.19 154 HIS A O 1
ATOM 1183 N N . PHE A 1 155 ? 2.191 0.191 11.995 1.00 88.44 155 PHE A N 1
ATOM 1184 C CA . PHE A 1 155 ? 0.885 0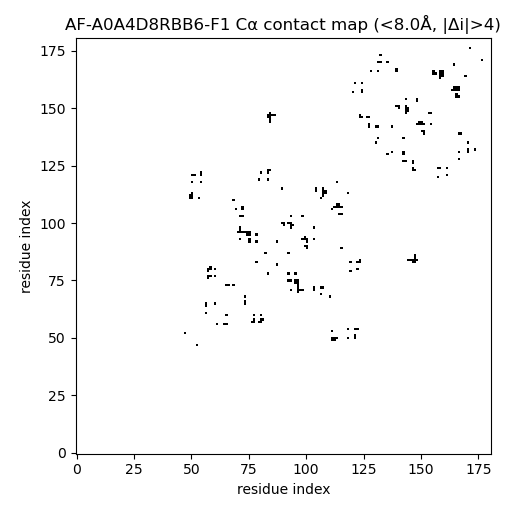.358 11.372 1.00 88.44 155 PHE A CA 1
ATOM 1185 C C . PHE A 1 155 ? 0.151 1.586 11.915 1.00 88.44 155 PHE A C 1
ATOM 1187 O O . PHE A 1 155 ? -0.231 2.445 11.128 1.00 88.44 155 PHE A O 1
ATOM 1194 N N . GLU A 1 156 ? 0.014 1.735 13.234 1.00 88.94 156 GLU A N 1
ATOM 1195 C CA . GLU A 1 156 ? -0.718 2.849 13.850 1.00 88.94 156 GLU A CA 1
ATOM 1196 C C . GLU A 1 156 ? -0.114 4.210 13.485 1.00 88.94 156 GLU A C 1
ATOM 1198 O O . GLU A 1 156 ? -0.849 5.135 13.135 1.00 88.94 156 GLU A O 1
ATOM 1203 N N . LYS A 1 157 ? 1.223 4.326 13.478 1.00 87.75 157 LYS A N 1
ATOM 1204 C CA . LYS A 1 157 ? 1.920 5.540 13.017 1.00 87.75 157 LYS A CA 1
ATOM 1205 C C . LYS A 1 157 ? 1.631 5.839 11.545 1.00 87.75 157 LYS A C 1
ATOM 1207 O O . LYS A 1 157 ? 1.329 6.980 11.195 1.00 87.75 157 LYS A O 1
ATOM 1212 N N . SER A 1 158 ? 1.712 4.823 10.684 1.00 87.25 158 SER A N 1
ATOM 1213 C CA . SER A 1 158 ? 1.457 4.971 9.245 1.00 87.25 158 SER A CA 1
ATOM 1214 C C . SER A 1 158 ? 0.001 5.330 8.955 1.00 87.25 158 SER A C 1
ATOM 1216 O O . SER A 1 158 ? -0.260 6.227 8.154 1.00 87.25 158 SER A O 1
ATOM 1218 N N . PHE A 1 159 ? -0.933 4.664 9.636 1.00 87.81 159 PHE A N 1
ATOM 1219 C CA . PHE A 1 159 ? -2.367 4.887 9.527 1.00 87.81 159 PHE A CA 1
ATOM 1220 C C . PHE A 1 159 ? -2.709 6.305 9.971 1.00 87.81 159 PHE A C 1
ATOM 1222 O O . PHE A 1 159 ? -3.284 7.058 9.194 1.00 87.81 159 PHE A O 1
ATOM 1229 N N . ARG A 1 160 ? -2.253 6.727 11.156 1.00 88.44 160 ARG A N 1
ATOM 1230 C CA . ARG A 1 160 ? -2.492 8.086 11.656 1.00 88.44 160 ARG A CA 1
ATOM 1231 C C . ARG A 1 160 ? -1.901 9.158 10.747 1.00 88.44 160 ARG A C 1
ATOM 1233 O O . ARG A 1 160 ? -2.532 10.186 10.540 1.00 88.44 160 ARG A O 1
ATOM 1240 N N . ARG A 1 161 ? -0.727 8.922 10.153 1.00 86.88 161 ARG A N 1
ATOM 1241 C CA . ARG A 1 161 ? -0.119 9.868 9.204 1.00 86.88 161 ARG A CA 1
ATOM 1242 C C . ARG A 1 161 ? -0.934 10.032 7.918 1.00 86.88 161 ARG A C 1
ATOM 1244 O O . ARG A 1 161 ? -0.947 11.120 7.355 1.00 86.88 161 ARG A O 1
ATOM 1251 N N . LEU A 1 162 ? -1.549 8.957 7.425 1.00 84.69 162 LEU A N 1
ATOM 1252 C CA . LEU A 1 162 ? -2.270 8.956 6.148 1.00 84.69 162 LEU A CA 1
ATOM 1253 C C . LEU A 1 162 ? -3.765 9.274 6.290 1.00 84.69 162 LEU A C 1
ATOM 1255 O O . LEU A 1 162 ? -4.332 9.883 5.391 1.00 84.69 162 LEU A O 1
ATOM 1259 N N . VAL A 1 163 ? -4.391 8.862 7.393 1.00 85.44 163 VAL A N 1
ATOM 1260 C CA . VAL A 1 163 ? -5.833 9.012 7.657 1.00 85.44 163 VAL A CA 1
ATOM 1261 C C . VAL A 1 163 ? -6.119 10.189 8.595 1.00 85.44 163 VAL A C 1
ATOM 1263 O O . VAL A 1 163 ? -7.199 10.759 8.542 1.00 85.44 163 VAL A O 1
ATOM 1266 N N . GLY A 1 164 ? -5.153 10.593 9.425 1.00 86.38 164 GLY A N 1
ATOM 1267 C CA . GLY A 1 164 ? -5.279 11.689 10.396 1.00 86.38 164 GLY A CA 1
ATOM 1268 C C . GLY A 1 164 ? -5.676 11.238 11.806 1.00 86.38 164 GLY A C 1
ATOM 1269 O O . GLY A 1 164 ? -5.358 11.914 12.782 1.00 86.38 164 GLY A O 1
ATOM 1270 N N . GLU A 1 165 ? -6.286 10.062 11.940 1.00 87.25 165 GLU A N 1
ATOM 1271 C CA . GLU A 1 165 ? -6.747 9.483 13.209 1.00 87.25 165 GLU A CA 1
ATOM 1272 C C . GLU A 1 165 ? -6.187 8.071 13.419 1.00 87.25 165 GLU A C 1
ATOM 1274 O O . GLU A 1 165 ? -5.680 7.450 12.484 1.00 87.25 165 GLU A O 1
ATOM 1279 N N . SER A 1 166 ? -6.234 7.544 14.645 1.00 88.12 166 SER A N 1
ATOM 1280 C CA . SER A 1 166 ? -5.807 6.162 14.893 1.00 88.12 166 SER A CA 1
ATOM 1281 C C . SER A 1 166 ? -6.824 5.148 14.335 1.00 88.12 166 SER A C 1
ATOM 1283 O O . SER A 1 166 ? -8.016 5.443 14.263 1.00 88.12 166 SER A O 1
ATOM 1285 N N . PRO A 1 167 ? -6.412 3.915 13.984 1.00 86.56 167 PRO A N 1
ATOM 1286 C CA . PRO A 1 167 ? -7.331 2.893 13.462 1.00 86.56 167 PRO A CA 1
ATOM 1287 C C . PRO A 1 167 ? -8.466 2.548 14.441 1.00 86.56 167 PRO A C 1
ATOM 1289 O O . PRO A 1 167 ? -9.578 2.220 14.027 1.00 86.56 167 PRO A O 1
ATOM 1292 N N . ARG A 1 168 ? -8.210 2.658 15.753 1.00 85.75 168 ARG A N 1
ATOM 1293 C CA . ARG A 1 168 ? -9.233 2.494 16.797 1.00 85.75 168 ARG A CA 1
ATOM 1294 C C . ARG A 1 168 ? -10.274 3.610 16.758 1.00 85.75 168 ARG A C 1
ATOM 1296 O O . ARG A 1 168 ? -11.461 3.327 16.909 1.00 85.75 168 ARG A O 1
ATOM 1303 N N . GLU A 1 169 ? -9.831 4.851 16.583 1.00 85.94 169 GLU A N 1
ATOM 1304 C CA . GLU A 1 169 ? -10.709 6.018 16.471 1.00 85.94 169 GLU A CA 1
ATOM 1305 C C . GLU A 1 169 ? -11.510 5.981 15.177 1.00 85.94 169 GLU A C 1
ATOM 1307 O O . GLU A 1 169 ? -12.731 6.092 15.243 1.00 85.94 169 GLU A O 1
ATOM 1312 N N . PHE A 1 170 ? -10.861 5.656 14.055 1.00 87.81 170 PHE A N 1
ATOM 1313 C CA . PHE A 1 170 ? -11.523 5.454 12.767 1.00 87.81 170 PHE A CA 1
ATOM 1314 C C . PHE A 1 170 ? -12.673 4.451 12.898 1.00 87.81 170 PHE A C 1
ATOM 1316 O O . PHE A 1 170 ? -13.808 4.726 12.518 1.00 87.81 170 PHE A O 1
ATOM 1323 N N . ARG A 1 171 ? -12.415 3.306 13.547 1.00 85.44 171 ARG A N 1
ATOM 1324 C CA . ARG A 1 171 ? -13.436 2.278 13.790 1.00 85.44 171 ARG A CA 1
ATOM 1325 C C . ARG A 1 171 ? -14.589 2.755 14.680 1.00 85.44 171 ARG A C 1
ATOM 1327 O O . ARG A 1 171 ? -15.715 2.292 14.513 1.00 85.44 171 ARG A O 1
ATOM 1334 N N . ARG A 1 172 ? -14.318 3.635 15.647 1.00 84.88 172 ARG A N 1
ATOM 1335 C CA . ARG A 1 172 ? -15.336 4.216 16.539 1.00 84.88 172 ARG A CA 1
ATOM 1336 C C . ARG A 1 172 ? -16.193 5.257 15.815 1.00 84.88 172 ARG A C 1
ATOM 1338 O O . ARG A 1 172 ? -17.383 5.345 16.097 1.00 84.88 172 ARG A O 1
ATOM 1345 N N . ASN A 1 173 ? -15.588 6.006 14.899 1.00 85.12 173 ASN A N 1
ATOM 1346 C CA . ASN A 1 173 ? -16.220 7.087 14.150 1.00 85.12 173 ASN A CA 1
ATOM 1347 C C . ASN A 1 173 ? -17.050 6.590 12.953 1.00 85.12 173 ASN A C 1
ATOM 1349 O O . ASN A 1 173 ? -17.839 7.354 12.401 1.00 85.12 173 ASN A O 1
ATOM 1353 N N . LEU A 1 174 ? -16.914 5.318 12.560 1.00 81.25 174 LEU A N 1
ATOM 1354 C CA . LEU A 1 174 ? -17.721 4.739 11.489 1.00 81.25 174 LEU A CA 1
ATOM 1355 C C . LEU A 1 174 ? -19.229 4.768 11.835 1.00 81.25 174 LEU A C 1
ATOM 1357 O O . LEU A 1 174 ? -19.635 4.254 12.889 1.00 81.25 174 LEU A O 1
ATOM 1361 N N . PRO A 1 175 ? -20.081 5.331 10.951 1.00 67.81 175 PRO A N 1
ATOM 1362 C CA . PRO A 1 175 ? -21.525 5.380 11.159 1.00 67.81 175 PRO A CA 1
ATOM 1363 C C . PRO A 1 175 ? -22.081 3.952 11.248 1.00 67.81 175 PRO A C 1
ATOM 1365 O O . PRO A 1 175 ? -21.878 3.128 10.363 1.00 67.81 175 PRO A O 1
ATOM 1368 N N . GLY A 1 176 ? -22.731 3.639 12.373 1.00 58.72 176 GLY A N 1
ATOM 1369 C CA . GLY A 1 176 ? -23.107 2.271 12.771 1.00 58.72 176 GLY A CA 1
ATOM 1370 C C . GLY A 1 176 ? -22.657 1.887 14.189 1.00 58.72 176 GLY A C 1
ATOM 1371 O O . GLY A 1 176 ? -22.976 0.800 14.678 1.00 58.72 176 GLY A O 1
ATOM 1372 N N . ALA A 1 177 ? -21.933 2.776 14.880 1.00 51.62 177 ALA A N 1
ATOM 1373 C CA . ALA A 1 177 ? -21.555 2.624 16.288 1.00 51.62 177 ALA A CA 1
ATOM 1374 C C . ALA A 1 177 ? -22.691 2.905 17.296 1.00 51.62 177 ALA A C 1
ATOM 1376 O O . ALA A 1 177 ? -22.536 2.606 18.477 1.00 51.62 177 ALA A O 1
ATOM 1377 N N . GLY A 1 178 ? -23.844 3.408 16.845 1.00 47.84 178 GLY A N 1
ATOM 1378 C CA . GLY A 1 178 ? -24.973 3.765 17.704 1.00 47.84 178 GLY A CA 1
ATOM 1379 C C . GLY A 1 178 ? -26.313 3.283 17.165 1.00 47.84 178 GLY A C 1
ATOM 1380 O O . GLY A 1 178 ? -27.076 4.068 16.624 1.00 47.84 178 GLY A O 1
ATOM 1381 N N . ARG A 1 179 ? -26.613 1.998 17.346 1.00 46.81 179 ARG A N 1
ATOM 1382 C CA . ARG A 1 179 ? -27.979 1.518 17.609 1.00 46.81 179 ARG A CA 1
ATOM 1383 C C . ARG A 1 179 ? -27.869 0.366 18.603 1.00 46.81 179 ARG A C 1
ATOM 1385 O O . ARG A 1 179 ? -27.855 -0.802 18.233 1.00 46.81 179 ARG A O 1
ATOM 1392 N N . ARG A 1 180 ? -27.699 0.726 19.874 1.00 48.06 180 ARG A N 1
ATOM 1393 C CA . ARG A 1 180 ? -28.196 -0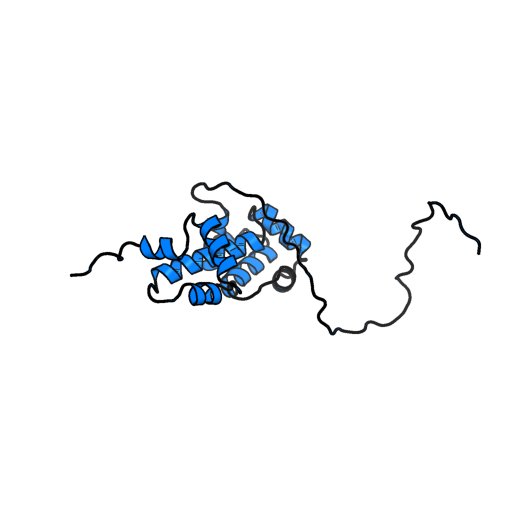.100 20.975 1.00 48.06 180 ARG A CA 1
ATOM 1394 C C . ARG A 1 180 ? -29.682 0.254 21.139 1.00 48.06 180 ARG A C 1
ATOM 1396 O O . ARG A 1 180 ? -29.941 1.454 21.253 1.00 48.06 180 ARG A O 1
ATOM 1403 N N . PRO A 1 181 ? -30.629 -0.698 21.079 1.00 48.97 181 PRO A N 1
ATOM 1404 C CA . PRO A 1 181 ? -31.867 -0.547 21.834 1.00 48.97 181 PRO A CA 1
ATOM 1405 C C . PRO A 1 181 ? -31.569 -0.575 23.340 1.00 48.97 181 PRO A C 1
ATOM 1407 O O . PRO A 1 181 ? -30.533 -1.172 23.731 1.00 48.97 181 PRO A O 1
#